Protein 4RCJ (pdb70)

Structure (mmCIF, N/CA/C/O backbone):
data_4RCJ
#
_entry.id   4RCJ
#
_cell.length_a   37.648
_cell.length_b   40.029
_cell.length_c   59.308
_cell.angle_alpha   90.00
_cell.angle_beta   93.41
_cell.angle_gamma   90.00
#
_symmetry.space_group_name_H-M   'P 1 21 1'
#
loop_
_entity.id
_entity.type
_entity.pdbx_description
1 polymer 'YTH domain-containing family protein 1'
2 polymer "RNA (5'-R(*GP*GP*(6MZ)P*CP*U)-3')"
3 non-polymer 'UNKNOWN ATOM OR ION'
4 water water
#
loop_
_atom_site.group_PDB
_atom_site.id
_atom_site.type_symbol
_atom_site.label_atom_id
_atom_site.label_alt_id
_atom_site.label_comp_id
_atom_site.label_asym_id
_atom_site.label_entity_id
_atom_site.label_seq_id
_atom_site.pdbx_PDB_ins_code
_atom_site.Cartn_x
_atom_site.Cartn_y
_atom_site.Cartn_z
_atom_site.occupancy
_atom_site.B_iso_or_equiv
_atom_site.auth_seq_id
_atom_site.auth_comp_id
_atom_site.auth_asym_id
_atom_site.auth_atom_id
_atom_site.pdbx_PDB_model_num
ATOM 1 N N . HIS A 1 2 ? -24.788 -10.269 1.728 1.00 30.06 365 HIS A N 1
ATOM 2 C CA . HIS A 1 2 ? -23.986 -9.380 2.618 1.00 27.32 365 HIS A CA 1
ATOM 3 C C . HIS A 1 2 ? -24.338 -7.892 2.334 1.00 22.88 365 HIS A C 1
ATOM 4 O O . HIS A 1 2 ? -24.444 -7.502 1.196 1.00 17.92 365 HIS A O 1
ATOM 11 N N . PRO A 1 3 ? -24.510 -7.059 3.364 1.00 23.65 366 PRO A N 1
ATOM 12 C CA . PRO A 1 3 ? -24.806 -5.647 3.128 1.00 20.05 366 PRO A CA 1
ATOM 13 C C . PRO A 1 3 ? -23.682 -4.855 2.408 1.00 14.76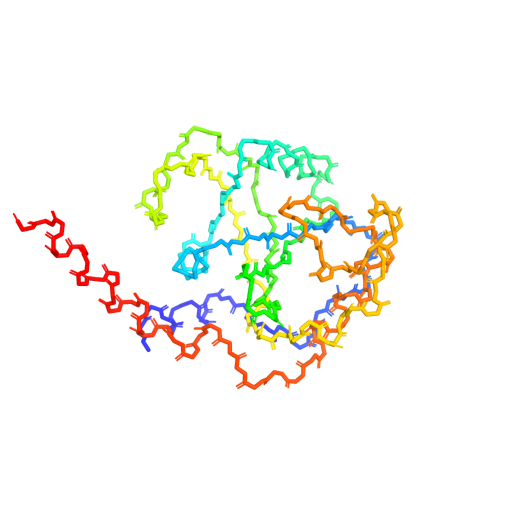 366 PRO A C 1
ATOM 14 O O . PRO A 1 3 ? -24.028 -3.951 1.641 1.00 15.44 366 PRO A O 1
ATOM 18 N N . VAL A 1 4 ? -22.409 -5.211 2.590 1.00 13.28 367 VAL A N 1
ATOM 19 C CA . VAL A 1 4 ? -21.346 -4.553 1.788 1.00 11.76 367 VAL A CA 1
ATOM 20 C C . VAL A 1 4 ? -21.547 -4.907 0.294 1.00 10.09 367 VAL A C 1
ATOM 21 O O . VAL A 1 4 ? -21.463 -4.027 -0.616 1.00 10.68 367 VAL A O 1
ATOM 25 N N . LEU A 1 5 ? -21.824 -6.155 0.032 1.00 10.19 368 LEU A N 1
ATOM 26 C CA . LEU A 1 5 ? -22.035 -6.603 -1.369 1.00 11.49 368 LEU A CA 1
ATOM 27 C C . LEU A 1 5 ? -23.308 -5.927 -1.980 1.00 9.14 368 LEU A C 1
ATOM 28 O O . LEU A 1 5 ? -23.319 -5.439 -3.111 1.00 9.08 368 LEU A O 1
ATOM 33 N N . GLU A 1 6 ? -24.385 -5.830 -1.216 1.00 11.01 369 GLU A N 1
ATOM 34 C CA . GLU A 1 6 ? -25.595 -5.213 -1.757 1.00 11.69 369 GLU A CA 1
ATOM 35 C C . GLU A 1 6 ? -25.367 -3.773 -2.147 1.00 11.30 369 GLU A C 1
ATOM 36 O O . GLU A 1 6 ? -25.825 -3.346 -3.209 1.00 10.78 369 GLU A O 1
ATOM 42 N N . LYS A 1 7 ? -24.571 -3.035 -1.336 1.00 9.52 370 LYS A N 1
ATOM 43 C CA . LYS A 1 7 ? -24.195 -1.664 -1.641 1.00 9.96 370 LYS A CA 1
ATOM 44 C C . LYS A 1 7 ? -23.323 -1.539 -2.893 1.00 9.65 370 LYS A C 1
ATOM 45 O O . LYS A 1 7 ? -23.549 -0.620 -3.698 1.00 7.04 370 LYS A O 1
ATOM 51 N N . LEU A 1 8 ? -22.358 -2.462 -3.054 1.00 9.75 371 LEU A N 1
ATOM 52 C CA . LEU A 1 8 ? -21.546 -2.546 -4.275 1.00 10.17 371 LEU A CA 1
ATOM 53 C C . LEU A 1 8 ? -22.396 -2.790 -5.554 1.00 9.83 371 LEU A C 1
ATOM 54 O O . LEU A 1 8 ? -22.252 -2.052 -6.551 1.00 8.93 371 LEU A O 1
ATOM 59 N N . LYS A 1 9 ? -23.297 -3.773 -5.487 1.00 10.09 372 LYS A N 1
ATOM 60 C CA . LYS A 1 9 ? -24.152 -4.134 -6.638 1.00 10.73 372 LYS A CA 1
ATOM 61 C C . LYS A 1 9 ? -25.033 -2.925 -7.007 1.00 11.26 372 LYS A C 1
ATOM 62 O O . LYS A 1 9 ? -25.164 -2.621 -8.205 1.00 13.74 372 LYS A O 1
ATOM 68 N N . ALA A 1 10 ? -25.539 -2.149 -6.019 1.00 9.83 373 ALA A N 1
ATOM 69 C CA . ALA A 1 10 ? -26.405 -0.984 -6.304 1.00 10.97 373 ALA A CA 1
ATOM 70 C C . ALA A 1 10 ? -25.597 0.152 -6.917 1.00 11.07 373 ALA A C 1
ATOM 71 O O . ALA A 1 10 ? -26.098 0.857 -7.809 1.00 9.74 373 ALA A O 1
ATOM 73 N N . ALA A 1 11 ? -24.317 0.288 -6.547 1.00 9.73 374 ALA A N 1
ATOM 74 C CA . ALA A 1 11 ? -23.538 1.405 -7.064 1.00 10.91 374 ALA A CA 1
ATOM 75 C C . ALA A 1 11 ? -22.931 1.172 -8.455 1.00 12.87 374 ALA A C 1
ATOM 76 O O . ALA A 1 11 ? -22.685 2.162 -9.151 1.00 12.29 374 ALA A O 1
ATOM 78 N N . HIS A 1 12 ? -22.759 -0.080 -8.874 1.00 11.77 375 HIS A N 1
ATOM 79 C CA . HIS A 1 12 ? -21.983 -0.428 -10.083 1.00 14.41 375 HIS A CA 1
ATOM 80 C C . HIS A 1 12 ? -22.836 -1.255 -11.024 1.00 15.81 375 HIS A C 1
ATOM 81 O O . HIS A 1 12 ? -23.837 -1.822 -10.634 1.00 21.10 375 HIS A O 1
ATOM 88 N N . SER A 1 13 ? -22.466 -1.316 -12.279 1.00 16.23 376 SER A N 1
ATOM 89 C CA . SER A 1 13 ? -23.308 -2.068 -13.226 1.00 17.74 376 SER A CA 1
ATOM 90 C C . SER A 1 13 ? -22.557 -3.297 -13.587 1.00 13.46 376 SER A C 1
ATOM 91 O O . SER A 1 13 ? -22.026 -3.367 -14.708 1.00 16.32 376 SER A O 1
ATOM 94 N N . TYR A 1 14 ? -22.402 -4.252 -12.639 1.00 11.61 377 TYR A N 1
ATOM 95 C CA . TYR A 1 14 ? -21.507 -5.374 -12.935 1.00 10.09 377 TYR A CA 1
ATOM 96 C C . TYR A 1 14 ? -22.033 -6.244 -14.047 1.00 10.88 377 TYR A C 1
ATOM 97 O O . TYR A 1 14 ? -23.267 -6.451 -14.174 1.00 11.94 377 TYR A O 1
ATOM 106 N N . ASN A 1 15 ? -21.105 -6.776 -14.820 1.00 8.50 378 ASN A N 1
ATOM 107 C CA . ASN A 1 15 ? -21.419 -7.742 -15.886 1.00 9.63 378 ASN A CA 1
ATOM 108 C C . ASN A 1 15 ? -22.473 -7.211 -16.890 1.00 10.53 378 ASN A C 1
ATOM 109 O O . ASN A 1 15 ? -23.524 -7.830 -17.099 1.00 12.83 378 ASN A O 1
ATOM 114 N N . PRO A 1 16 ? -22.205 -6.001 -17.456 1.00 11.63 379 PRO A N 1
ATOM 115 C CA . PRO A 1 16 ? -23.173 -5.377 -18.356 1.00 13.49 379 PRO A CA 1
ATOM 116 C C . PRO A 1 16 ? -23.444 -6.267 -19.560 1.00 17.18 379 PRO A C 1
ATOM 117 O O . PRO A 1 16 ? -22.545 -6.736 -20.245 1.00 16.05 379 PRO A O 1
ATOM 121 N N . LYS A 1 17 ? -24.708 -6.459 -19.860 1.00 17.60 380 LYS A N 1
ATOM 122 C CA . LYS A 1 17 ? -25.046 -7.220 -21.036 1.00 17.41 380 LYS A CA 1
ATOM 123 C C . LYS A 1 17 ? -24.682 -6.521 -22.319 1.00 21.34 380 LYS A C 1
ATOM 124 O O . LYS A 1 17 ? -24.422 -7.203 -23.310 1.00 24.02 380 LYS A O 1
ATOM 130 N N . GLU A 1 18 ? -24.652 -5.195 -22.358 1.00 22.44 381 GLU A N 1
ATOM 131 C CA . GLU A 1 18 ? -24.430 -4.463 -23.608 1.00 27.43 381 GLU A CA 1
ATOM 132 C C . GLU A 1 18 ? -22.997 -3.935 -23.804 1.00 25.54 381 GLU A C 1
ATOM 133 O O . GLU A 1 18 ? -22.751 -3.126 -24.672 1.00 30.81 381 GLU A O 1
ATOM 135 N N . PHE A 1 19 ? -22.055 -4.405 -23.026 1.00 24.57 382 PHE A N 1
ATOM 136 C CA . PHE A 1 19 ? -20.622 -3.978 -23.147 1.00 19.68 382 PHE A CA 1
ATOM 137 C C . PHE A 1 19 ? -20.039 -3.844 -24.555 1.00 18.87 382 PHE A C 1
ATOM 138 O O . PHE A 1 19 ? -20.138 -4.798 -25.370 1.00 20.95 382 PHE A O 1
ATOM 146 N N . GLU A 1 20 ? -19.356 -2.727 -24.805 1.00 19.29 383 GLU A N 1
ATOM 147 C CA . GLU A 1 20 ? -18.609 -2.604 -26.047 1.00 20.52 383 GLU A CA 1
ATOM 148 C C . GLU A 1 20 ? -17.205 -3.202 -26.027 1.00 17.35 383 GLU A C 1
ATOM 149 O O . GLU A 1 20 ? -16.203 -2.555 -25.674 1.00 19.17 383 GLU A O 1
ATOM 160 N N . TRP A 1 21 ? -17.119 -4.403 -26.567 1.00 18.43 384 TRP A N 1
ATOM 161 C CA . TRP A 1 21 ? -15.849 -5.111 -26.696 1.00 16.96 384 TRP A CA 1
ATOM 162 C C . TRP A 1 21 ? -15.048 -4.651 -27.934 1.00 19.08 384 TRP A C 1
ATOM 163 O O . TRP A 1 21 ? -13.803 -4.767 -27.975 1.00 16.61 384 TRP A O 1
ATOM 174 N N . ASN A 1 22 ? -15.789 -4.133 -28.928 1.00 20.88 385 ASN A N 1
ATOM 175 C CA . ASN A 1 22 ? -15.194 -3.670 -30.179 1.00 23.83 385 ASN A CA 1
ATOM 176 C C . ASN A 1 22 ? -14.624 -2.279 -30.051 1.00 26.65 385 ASN A C 1
ATOM 177 O O . ASN A 1 22 ? -15.105 -1.349 -30.654 1.00 22.85 385 ASN A O 1
ATOM 182 N N . LEU A 1 23 ? -13.542 -2.185 -29.276 1.00 23.29 386 LEU A N 1
ATOM 183 C CA . LEU A 1 23 ? -12.849 -0.930 -29.012 1.00 22.99 386 LEU A CA 1
ATOM 184 C C . LEU A 1 23 ? -12.222 -0.318 -30.257 1.00 20.35 386 LEU A C 1
ATOM 185 O O . LEU A 1 23 ? -11.455 -0.970 -30.965 1.00 20.98 386 LEU A O 1
ATOM 190 N N . LYS A 1 24 ? -12.505 0.959 -30.460 1.00 23.22 387 LYS A N 1
ATOM 191 C CA . LYS A 1 24 ? -11.858 1.694 -31.529 1.00 25.77 387 LYS A CA 1
ATOM 192 C C . LYS A 1 24 ? -10.529 2.272 -31.025 1.00 24.99 387 LYS A C 1
ATOM 193 O O . LYS A 1 24 ? -9.615 2.505 -31.817 1.00 24.98 387 LYS A O 1
ATOM 196 N N . SER A 1 25 ? -10.417 2.516 -29.710 1.00 20.20 388 SER A N 1
ATOM 197 C CA . SER A 1 25 ? -9.157 3.000 -29.104 1.00 22.01 388 SER A CA 1
ATOM 198 C C . SER A 1 25 ? -9.148 2.565 -27.616 1.00 17.21 388 SER A C 1
ATOM 199 O O . SER A 1 25 ? -10.195 2.280 -27.029 1.00 20.55 388 SER A O 1
ATOM 202 N N . GLY A 1 26 ? -7.957 2.557 -27.056 1.00 18.98 389 GLY A N 1
ATOM 203 C CA . GLY A 1 26 ? -7.759 2.094 -25.663 1.00 18.41 389 GLY A CA 1
ATOM 204 C C . GLY A 1 26 ? -6.476 1.308 -25.508 1.00 19.91 389 GLY A C 1
ATOM 205 O O . GLY A 1 26 ? -5.751 1.018 -26.476 1.00 19.06 389 GLY A O 1
ATOM 206 N N . ARG A 1 27 ? -6.186 0.887 -24.281 1.00 13.22 390 ARG A N 1
ATOM 207 C CA A ARG A 1 27 ? -4.952 0.176 -23.926 0.60 14.27 390 ARG A CA 1
ATOM 208 C CA B ARG A 1 27 ? -5.063 0.025 -24.061 0.40 13.13 390 ARG A CA 1
ATOM 209 C C . ARG A 1 27 ? -5.498 -0.915 -22.963 1.00 11.97 390 ARG A C 1
ATOM 210 O O . ARG A 1 27 ? -6.366 -0.584 -22.133 1.00 13.53 390 ARG A O 1
ATOM 225 N N . VAL A 1 28 ? -4.991 -2.117 -23.089 1.00 10.10 391 VAL A N 1
ATOM 226 C CA . VAL A 1 28 ? -5.449 -3.237 -22.282 1.00 8.75 391 VAL A CA 1
ATOM 227 C C . VAL A 1 28 ? -4.214 -3.943 -21.694 1.00 9.32 391 VAL A C 1
ATOM 228 O O . VAL A 1 28 ? -3.214 -4.258 -22.400 1.00 9.23 391 VAL A O 1
ATOM 232 N N . PHE A 1 29 ? -4.254 -4.229 -20.390 1.00 8.24 392 PHE A N 1
ATOM 233 C CA . PHE A 1 29 ? -3.151 -4.914 -19.736 1.00 6.93 392 PHE A CA 1
ATOM 234 C C . PHE A 1 29 ? -3.639 -6.092 -18.882 1.00 6.73 392 PHE A C 1
ATOM 235 O O . PHE A 1 29 ? -4.744 -6.037 -18.297 1.00 6.52 392 PHE A O 1
ATOM 243 N N . ILE A 1 30 ? -2.780 -7.086 -18.723 1.00 6.00 393 ILE A N 1
ATOM 244 C CA . ILE A 1 30 ? -3.072 -8.200 -17.818 1.00 7.05 393 ILE A CA 1
ATOM 245 C C . ILE A 1 30 ? -2.596 -7.777 -16.403 1.00 7.09 393 ILE A C 1
ATOM 246 O O . ILE A 1 30 ? -1.483 -7.191 -16.235 1.00 6.97 393 ILE A O 1
ATOM 251 N N . ILE A 1 31 ? -3.421 -8.094 -15.392 1.00 6.81 394 ILE A N 1
ATOM 252 C CA . ILE A 1 31 ? -2.996 -7.973 -13.991 1.00 6.73 394 ILE A CA 1
ATOM 253 C C . ILE A 1 31 ? -2.967 -9.319 -13.325 1.00 7.29 394 ILE A C 1
ATOM 254 O O . ILE A 1 31 ? -3.946 -10.070 -13.442 1.00 7.43 394 ILE A O 1
ATOM 259 N N . LYS A 1 32 ? -1.863 -9.600 -12.646 1.00 6.06 395 LYS A N 1
ATOM 260 C CA . LYS A 1 32 ? -1.725 -10.830 -11.915 1.00 6.81 395 LYS A CA 1
ATOM 261 C C . LYS A 1 32 ? -1.662 -10.530 -10.422 1.00 6.41 395 LYS A C 1
ATOM 262 O O . LYS A 1 32 ? -1.150 -9.477 -9.972 1.00 7.13 395 LYS A O 1
ATOM 268 N N . SER A 1 33 ? -2.169 -11.483 -9.621 1.00 6.03 396 SER A N 1
ATOM 269 C CA . SER A 1 33 ? -2.080 -11.394 -8.175 1.00 6.48 396 SER A CA 1
ATOM 270 C C . SER A 1 33 ? -1.846 -12.793 -7.576 1.00 6.68 396 SER A C 1
ATOM 271 O O . SER A 1 33 ? -2.465 -13.784 -8.009 1.00 9.10 396 SER A O 1
ATOM 274 N N . TYR A 1 34 ? -0.995 -12.826 -6.562 1.00 5.90 397 TYR A N 1
ATOM 275 C CA . TYR A 1 34 ? -0.869 -14.034 -5.699 1.00 6.59 397 TYR A CA 1
ATOM 276 C C . TYR A 1 34 ? -1.587 -13.962 -4.374 1.00 6.65 397 TYR A C 1
ATOM 277 O O . TYR A 1 34 ? -1.414 -14.865 -3.498 1.00 6.69 397 TYR A O 1
ATOM 286 N N . SER A 1 35 ? -2.513 -12.968 -4.262 1.00 6.98 398 SER A N 1
ATOM 287 C CA . SER A 1 35 ? -3.443 -12.859 -3.151 1.00 5.92 398 SER A CA 1
ATOM 288 C C . SER A 1 35 ? -4.884 -12.732 -3.675 1.00 5.72 398 SER A C 1
ATOM 289 O O . SER A 1 35 ? -5.224 -11.800 -4.413 1.00 6.63 398 SER A O 1
ATOM 292 N N . GLU A 1 36 ? -5.726 -13.699 -3.329 1.00 5.90 399 GLU A N 1
ATOM 293 C CA . GLU A 1 36 ? -7.163 -13.624 -3.634 1.00 7.74 399 GLU A CA 1
ATOM 294 C C . GLU A 1 36 ? -7.798 -12.495 -2.796 1.00 5.70 399 GLU A C 1
ATOM 295 O O . GLU A 1 36 ? -8.746 -11.846 -3.255 1.00 6.47 399 GLU A O 1
ATOM 301 N N . ASP A 1 37 ? -7.367 -12.315 -1.574 1.00 5.64 400 ASP A N 1
ATOM 302 C CA . ASP A 1 37 ? -7.877 -11.311 -0.663 1.00 5.32 400 ASP A CA 1
ATOM 303 C C . ASP A 1 37 ? -7.687 -9.946 -1.347 1.00 5.02 400 ASP A C 1
ATOM 304 O O . ASP A 1 37 ? -8.565 -9.101 -1.273 1.00 4.76 400 ASP A O 1
ATOM 309 N N . ASP A 1 38 ? -6.514 -9.727 -1.985 1.00 4.09 401 ASP A N 1
ATOM 310 C CA . ASP A 1 38 ? -6.344 -8.460 -2.652 1.00 4.62 401 ASP A CA 1
ATOM 311 C C . ASP A 1 38 ? -7.394 -8.170 -3.735 1.00 4.95 401 ASP A C 1
ATOM 312 O O . ASP A 1 38 ? -7.732 -6.954 -3.973 1.00 5.17 401 ASP A O 1
ATOM 317 N N . ILE A 1 39 ? -7.849 -9.191 -4.489 1.00 5.66 402 ILE A N 1
ATOM 318 C CA . ILE A 1 39 ? -8.951 -8.971 -5.465 1.00 6.02 402 ILE A CA 1
ATOM 319 C C . ILE A 1 39 ? -10.205 -8.451 -4.767 1.00 5.43 402 ILE A C 1
ATOM 320 O O . ILE A 1 39 ? -10.838 -7.522 -5.194 1.00 5.41 402 ILE A O 1
ATOM 325 N N . HIS A 1 40 ? -10.574 -9.074 -3.635 1.00 5.12 403 HIS A N 1
ATOM 326 C CA . HIS A 1 40 ? -11.738 -8.651 -2.872 1.00 4.96 403 HIS A CA 1
ATOM 327 C C . HIS A 1 40 ? -11.599 -7.203 -2.447 1.00 4.66 403 HIS A C 1
ATOM 328 O O . HIS A 1 40 ? -12.506 -6.393 -2.608 1.00 5.07 403 HIS A O 1
ATOM 335 N N . ARG A 1 41 ? -10.408 -6.813 -1.974 1.00 4.52 404 ARG A N 1
ATOM 336 C CA . ARG A 1 41 ? -10.177 -5.414 -1.564 1.00 4.80 404 ARG A CA 1
ATOM 337 C C . ARG A 1 41 ? -10.297 -4.474 -2.722 1.00 4.69 404 ARG A C 1
ATOM 338 O O . ARG A 1 41 ? -10.772 -3.329 -2.563 1.00 5.56 404 ARG A O 1
ATOM 346 N N . SER A 1 42 ? -9.826 -4.901 -3.907 1.00 4.26 405 SER A N 1
ATOM 347 C CA . SER A 1 42 ? -9.847 -4.055 -5.049 1.00 4.49 405 SER A CA 1
ATOM 348 C C . SER A 1 42 ? -11.323 -3.711 -5.379 1.00 5.48 405 SER A C 1
ATOM 349 O O . SER A 1 42 ? -11.637 -2.556 -5.811 1.00 5.90 405 SER A O 1
ATOM 352 N N . ILE A 1 43 ? -12.128 -4.745 -5.435 1.00 5.25 406 ILE A N 1
ATOM 353 C CA . ILE A 1 43 ? -13.589 -4.605 -5.709 1.00 5.30 406 ILE A CA 1
ATOM 354 C C . ILE A 1 43 ? -14.233 -3.723 -4.638 1.00 4.93 406 ILE A C 1
ATOM 355 O O . ILE A 1 43 ? -14.979 -2.806 -4.974 1.00 8.68 406 ILE A O 1
ATOM 360 N N . LYS A 1 44 ? -13.954 -3.983 -3.366 1.00 4.97 407 LYS A N 1
ATOM 361 C CA . LYS A 1 44 ? -14.588 -3.241 -2.305 1.00 6.05 4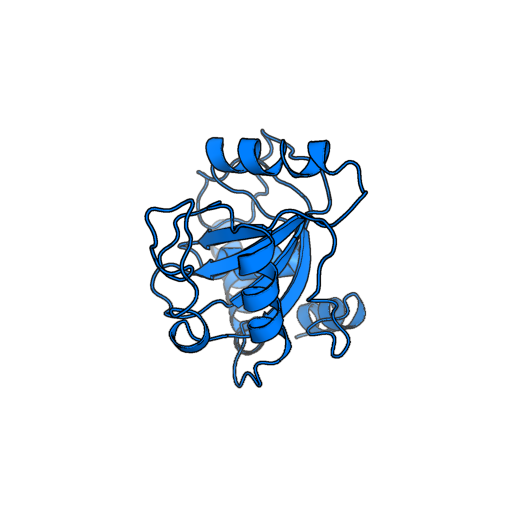07 LYS A CA 1
ATOM 362 C C . LYS A 1 44 ? -14.231 -1.759 -2.259 1.00 6.72 407 LYS A C 1
ATOM 363 O O . LYS A 1 44 ? -15.112 -0.950 -1.995 1.00 5.87 407 LYS A O 1
ATOM 369 N N . TYR A 1 45 ? -12.948 -1.408 -2.492 1.00 5.70 408 TYR A N 1
ATOM 370 C CA . TYR A 1 45 ? -12.462 -0.074 -2.298 1.00 6.33 408 TYR A CA 1
ATOM 371 C C . TYR A 1 45 ? -12.210 0.595 -3.632 1.00 5.99 408 TYR A C 1
ATOM 372 O O . TYR A 1 45 ? -11.876 1.767 -3.626 1.00 6.32 408 TYR A O 1
ATOM 381 N N . SER A 1 46 ? -12.388 -0.111 -4.759 1.00 5.88 409 SER A N 1
ATOM 382 C CA . SER A 1 46 ? -12.172 0.487 -6.095 1.00 5.92 409 SER A CA 1
ATOM 383 C C . SER A 1 46 ? -10.750 1.032 -6.293 1.00 5.93 409 SER A C 1
ATOM 384 O O . SER A 1 46 ? -10.536 2.135 -6.766 1.00 5.51 409 SER A O 1
ATOM 387 N N . ILE A 1 47 ? -9.798 0.203 -5.931 1.00 5.51 410 ILE A N 1
ATOM 388 C CA . ILE A 1 47 ? -8.373 0.535 -6.071 1.00 5.47 410 ILE A CA 1
ATOM 389 C C . ILE A 1 47 ? -7.519 -0.629 -6.545 1.00 4.83 410 ILE A C 1
ATOM 390 O O . ILE A 1 47 ? -7.919 -1.823 -6.387 1.00 4.94 410 ILE A O 1
ATOM 395 N N . TRP A 1 48 ? -6.321 -0.312 -7.067 1.00 4.60 411 TRP A N 1
ATOM 396 C CA . TRP A 1 48 ? -5.316 -1.340 -7.317 1.00 5.01 411 TRP A CA 1
ATOM 397 C C . TRP A 1 48 ? -3.944 -0.727 -7.049 1.00 5.36 411 TRP A C 1
ATOM 398 O O . TRP A 1 48 ? -3.817 0.505 -6.915 1.00 6.35 411 TRP A O 1
ATOM 409 N N . CYS A 1 49 ? -2.961 -1.628 -6.980 1.00 4.64 412 CYS A N 1
ATOM 410 C CA . CYS A 1 49 ? -1.545 -1.252 -6.873 1.00 5.12 412 CYS A CA 1
ATOM 411 C C . CYS A 1 49 ? -0.744 -2.378 -7.492 1.00 5.38 412 CYS A C 1
ATOM 412 O O . CYS A 1 49 ? -1.024 -3.553 -7.197 1.00 5.94 412 CYS A O 1
ATOM 415 N N . SER A 1 50 ? 0.271 -2.083 -8.275 1.00 5.65 413 SER A N 1
ATOM 416 C CA . SER A 1 50 ? 1.157 -3.107 -8.875 1.00 6.70 413 SER A CA 1
ATOM 417 C C . SER A 1 50 ? 2.551 -2.930 -8.208 1.00 5.98 413 SER A C 1
ATOM 418 O O . SER A 1 50 ? 2.723 -2.255 -7.197 1.00 5.85 413 SER A O 1
ATOM 421 N N . THR A 1 51 ? 3.558 -3.506 -8.843 1.00 5.30 414 THR A N 1
ATOM 422 C CA . THR A 1 51 ? 4.939 -3.149 -8.522 1.00 5.60 414 THR A CA 1
ATOM 423 C C . THR A 1 51 ? 5.216 -1.692 -8.890 1.00 6.18 414 THR A C 1
ATOM 424 O O . THR A 1 51 ? 4.462 -1.060 -9.604 1.00 5.66 414 THR A O 1
ATOM 428 N N . GLU A 1 52 ? 6.364 -1.144 -8.443 1.00 5.92 415 GLU A N 1
ATOM 429 C CA . GLU A 1 52 ? 6.783 0.179 -8.926 1.00 7.55 415 GLU A CA 1
ATOM 430 C C . GLU A 1 52 ? 6.845 0.229 -10.467 1.00 6.91 415 GLU A C 1
ATOM 431 O O . GLU A 1 52 ? 6.322 1.207 -11.105 1.00 7.46 415 GLU A O 1
ATOM 437 N N . HIS A 1 53 ? 7.438 -0.815 -11.068 1.00 6.75 416 HIS A N 1
ATOM 438 C CA . HIS A 1 53 ? 7.593 -0.921 -12.480 1.00 9.78 416 HIS A CA 1
ATOM 439 C C . HIS A 1 53 ? 6.199 -0.935 -13.194 1.00 8.73 416 HIS A C 1
ATOM 440 O O . HIS A 1 53 ? 5.941 -0.200 -14.123 1.00 8.79 416 HIS A O 1
ATOM 447 N N . GLY A 1 54 ? 5.316 -1.738 -12.640 1.00 6.92 417 GLY A N 1
ATOM 448 C CA . GLY A 1 54 ? 3.999 -1.850 -13.220 1.00 7.82 417 GLY A CA 1
ATOM 449 C C . GLY A 1 54 ? 3.188 -0.619 -13.049 1.00 8.00 417 GLY A C 1
ATOM 450 O O . GLY A 1 54 ? 2.448 -0.199 -13.954 1.00 9.70 417 GLY A O 1
ATOM 451 N N . ASN A 1 55 ? 3.292 0.024 -11.885 1.00 6.98 418 ASN A N 1
ATOM 452 C CA . ASN A 1 55 ? 2.588 1.277 -11.621 1.00 6.29 418 ASN A CA 1
ATOM 453 C C . ASN A 1 55 ? 3.017 2.381 -12.651 1.00 6.83 418 ASN A C 1
ATOM 454 O O . ASN A 1 55 ? 2.194 3.070 -13.160 1.00 8.31 418 ASN A O 1
ATOM 459 N N . LYS A 1 56 ? 4.326 2.451 -12.939 1.00 6.97 419 LYS A N 1
ATOM 460 C CA . LYS A 1 56 ? 4.794 3.420 -13.940 1.00 7.07 419 LYS A CA 1
ATOM 461 C C . LYS A 1 56 ? 4.239 3.109 -15.314 1.00 7.95 419 LYS A C 1
ATOM 462 O O . LYS A 1 56 ? 3.843 4.066 -16.046 1.00 9.63 419 LYS A O 1
ATOM 468 N N . ARG A 1 57 ? 4.181 1.851 -15.693 1.00 7.71 420 ARG A N 1
ATOM 469 C CA . ARG A 1 57 ? 3.695 1.472 -16.996 1.00 8.84 420 ARG A CA 1
ATOM 470 C C . ARG A 1 57 ? 2.221 1.862 -17.139 1.00 8.28 420 ARG A C 1
ATOM 471 O O . ARG A 1 57 ? 1.800 2.464 -18.156 1.00 10.07 420 ARG A O 1
ATOM 479 N N . LEU A 1 58 ? 1.447 1.583 -16.101 1.00 7.46 421 LEU A N 1
ATOM 480 C CA . LEU A 1 58 ? 0.010 1.913 -16.133 1.00 7.50 421 LEU A CA 1
ATOM 481 C C . LEU A 1 58 ? -0.226 3.465 -16.055 1.00 8.19 421 LEU A C 1
ATOM 482 O O . LEU A 1 58 ? -1.149 3.992 -16.700 1.00 8.22 421 LEU A O 1
ATOM 487 N N . ASP A 1 59 ? 0.554 4.187 -15.242 1.00 8.59 422 ASP A N 1
ATOM 488 C CA . ASP A 1 59 ? 0.447 5.601 -15.107 1.00 9.75 422 ASP A CA 1
ATOM 489 C C . ASP A 1 59 ? 0.655 6.256 -16.492 1.00 11.22 422 ASP A C 1
ATOM 490 O O . ASP A 1 59 ? -0.115 7.126 -16.910 1.00 10.91 422 ASP A O 1
ATOM 495 N N . SER A 1 60 ? 1.750 5.836 -17.135 1.00 9.80 423 SER A N 1
ATOM 496 C CA A SER A 1 60 ? 2.077 6.314 -18.517 0.70 11.19 423 SER A CA 1
ATOM 497 C CA B SER A 1 60 ? 2.065 6.295 -18.500 0.30 10.51 423 SER A CA 1
ATOM 498 C C . SER A 1 60 ? 0.892 6.070 -19.475 1.00 10.28 423 SER A C 1
ATOM 499 O O . SER A 1 60 ? 0.470 7.004 -20.190 1.00 11.35 423 SER A O 1
ATOM 504 N N . ALA A 1 61 ? 0.360 4.847 -19.489 1.00 9.51 424 ALA A N 1
ATOM 505 C CA . ALA A 1 61 ? -0.820 4.497 -20.371 1.00 10.46 424 ALA A CA 1
ATOM 506 C C . ALA A 1 61 ? -1.991 5.395 -20.092 1.00 11.22 424 ALA A C 1
ATOM 507 O O . ALA A 1 61 ? -2.618 5.954 -21.038 1.00 12.70 424 ALA A O 1
ATOM 509 N N . PHE A 1 62 ? -2.354 5.555 -18.812 1.00 8.84 425 PHE A N 1
ATOM 510 C CA . PHE A 1 62 ? -3.490 6.366 -18.459 1.00 10.18 425 PHE A CA 1
ATOM 511 C C . PHE A 1 62 ? -3.301 7.811 -18.922 1.00 10.25 425 PHE A C 1
ATOM 512 O O . PHE A 1 62 ? -4.201 8.413 -19.510 1.00 10.24 425 PHE A O 1
ATOM 520 N N . ARG A 1 63 ? -2.136 8.382 -18.627 1.00 11.54 426 ARG A N 1
ATOM 521 C CA . ARG A 1 63 ? -1.913 9.808 -18.907 1.00 12.94 426 ARG A CA 1
ATOM 522 C C . ARG A 1 63 ? -1.876 9.969 -20.406 1.00 14.93 426 ARG A C 1
ATOM 523 O O . ARG A 1 63 ? -2.431 10.929 -20.898 1.00 17.18 426 ARG A O 1
ATOM 531 N N . CYS A 1 64 ? -1.323 9.009 -21.131 1.00 14.87 427 CYS A N 1
ATOM 532 C CA . CYS A 1 64 ? -1.218 9.096 -22.605 1.00 18.44 427 CYS A CA 1
ATOM 533 C C . CYS A 1 64 ? -2.535 8.956 -23.347 1.00 18.68 427 CYS A C 1
ATOM 534 O O . CYS A 1 64 ? -2.672 9.543 -24.420 1.00 19.63 427 CYS A O 1
ATOM 537 N N . MET A 1 65 ? -3.510 8.261 -22.771 1.00 16.47 428 MET A N 1
ATOM 538 C CA . MET A 1 65 ? -4.828 8.134 -23.366 1.00 18.56 428 MET A CA 1
ATOM 539 C C . MET A 1 65 ? -5.575 9.471 -23.345 1.00 23.42 428 MET A C 1
ATOM 540 O O . MET A 1 65 ? -6.402 9.726 -24.236 1.00 24.09 428 MET A O 1
ATOM 545 N N . SER A 1 66 ? -5.303 10.331 -22.366 1.00 24.44 429 SER A N 1
ATOM 546 C CA . SER A 1 66 ? -5.919 11.667 -22.294 1.00 30.04 429 SER A CA 1
ATOM 547 C C . SER A 1 66 ? -7.454 11.611 -22.327 1.00 30.64 429 SER A C 1
ATOM 548 O O . SER A 1 66 ? -8.085 12.456 -22.987 1.00 27.14 429 SER A O 1
ATOM 551 N N . SER A 1 67 ? -8.045 10.619 -21.645 1.00 23.84 430 SER A N 1
ATOM 552 C CA . SER A 1 67 ? -9.505 10.439 -21.604 1.00 27.12 430 SER A CA 1
ATOM 553 C C . SER A 1 67 ? -10.170 10.054 -22.951 1.00 27.39 430 SER A C 1
ATOM 554 O O . SER A 1 67 ? -11.389 9.924 -22.984 1.00 32.76 430 SER A O 1
ATOM 556 N N . LYS A 1 68 ? -9.400 9.834 -24.028 1.00 22.64 431 LYS A N 1
ATOM 557 C CA . LYS A 1 68 ? -9.971 9.498 -25.381 1.00 23.07 431 LYS A CA 1
ATOM 558 C C . LYS A 1 68 ? -10.527 8.081 -25.489 1.00 22.90 431 LYS A C 1
ATOM 559 O O . LYS A 1 68 ? -11.260 7.738 -26.428 1.00 26.86 431 LYS A O 1
ATOM 561 N N . GLY A 1 69 ? -10.151 7.242 -24.536 1.00 20.35 432 GLY A N 1
ATOM 562 C CA . GLY A 1 69 ? -10.522 5.847 -24.566 1.00 17.54 432 GLY A CA 1
ATOM 563 C C . GLY A 1 69 ? -10.089 5.246 -23.234 1.00 15.22 432 GLY A C 1
ATOM 564 O O . GLY A 1 69 ? -9.336 5.873 -22.483 1.00 15.47 432 GLY A O 1
ATOM 565 N N . PRO A 1 70 ? -10.552 4.037 -22.967 1.00 14.41 433 PRO A N 1
ATOM 566 C CA . PRO A 1 70 ? -10.331 3.334 -21.706 1.00 13.52 433 PRO A CA 1
ATOM 567 C C . PRO A 1 70 ? -8.946 2.665 -21.616 1.00 11.66 433 PRO A C 1
ATOM 568 O O . PRO A 1 70 ? -8.380 2.175 -22.620 1.00 12.20 433 PRO A O 1
ATOM 572 N N . VAL A 1 71 ? -8.466 2.558 -20.368 1.00 11.31 434 VAL A N 1
ATOM 573 C CA . VAL A 1 71 ? -7.399 1.632 -19.974 1.00 10.01 434 VAL A CA 1
ATOM 574 C C . VAL A 1 71 ? -8.054 0.463 -19.230 1.00 9.39 434 VAL A C 1
ATOM 575 O O . VAL A 1 71 ? -8.566 0.688 -18.158 1.00 9.35 434 VAL A O 1
ATOM 579 N N . TYR A 1 72 ? -8.111 -0.702 -19.868 1.00 8.87 435 TYR A N 1
ATOM 580 C CA . TYR A 1 72 ? -8.722 -1.900 -19.202 1.00 8.42 435 TYR A CA 1
ATOM 581 C C . TYR A 1 72 ? -7.671 -2.839 -18.618 1.00 7.61 435 TYR A C 1
ATOM 582 O O . TYR A 1 72 ? -6.538 -2.996 -19.097 1.00 8.66 435 TYR A O 1
ATOM 591 N N . LEU A 1 73 ? -8.012 -3.419 -17.451 1.00 7.40 436 LEU A N 1
ATOM 592 C CA . LEU A 1 73 ? -7.173 -4.330 -16.674 1.00 7.15 436 LEU A CA 1
ATOM 593 C C . LEU A 1 73 ? -7.867 -5.686 -16.505 1.00 6.47 436 LEU A C 1
ATOM 594 O O . LEU A 1 73 ? -9.039 -5.735 -16.083 1.00 7.64 436 LEU A O 1
ATOM 599 N N . LEU A 1 74 ? -7.231 -6.725 -17.015 1.00 5.68 437 LEU A N 1
ATOM 600 C CA . LEU A 1 74 ? -7.773 -8.119 -17.029 1.00 6.20 437 LEU A CA 1
ATOM 601 C C . LEU A 1 74 ? -7.106 -8.896 -15.915 1.00 5.99 437 LEU A C 1
ATOM 602 O O . LEU A 1 74 ? -5.879 -9.216 -15.966 1.00 6.08 437 LEU A O 1
ATOM 607 N N . PHE A 1 75 ? -7.917 -9.210 -14.934 1.00 5.74 438 PHE A N 1
ATOM 608 C CA . PHE A 1 75 ? -7.435 -9.759 -13.672 1.00 6.76 438 PHE A CA 1
ATOM 609 C C . PHE A 1 75 ? -7.417 -11.306 -13.655 1.00 6.92 438 PHE A C 1
ATOM 610 O O . PHE A 1 75 ? -8.407 -11.986 -14.006 1.00 7.21 438 PHE A O 1
ATOM 618 N N . SER A 1 76 ? -6.277 -11.824 -13.182 1.00 7.46 439 SER A N 1
ATOM 619 C CA . SER A 1 76 ? -6.170 -13.279 -12.930 1.00 8.84 439 SER A CA 1
ATOM 620 C C . SER A 1 76 ? -5.265 -13.631 -11.769 1.00 9.43 439 SER A C 1
ATOM 621 O O . SER A 1 76 ? -4.160 -13.140 -11.726 1.00 10.99 439 SER A O 1
ATOM 624 N N . VAL A 1 77 ? -5.739 -14.481 -10.865 1.00 7.03 440 VAL A N 1
ATOM 625 C CA . VAL A 1 77 ? -4.931 -14.933 -9.745 1.0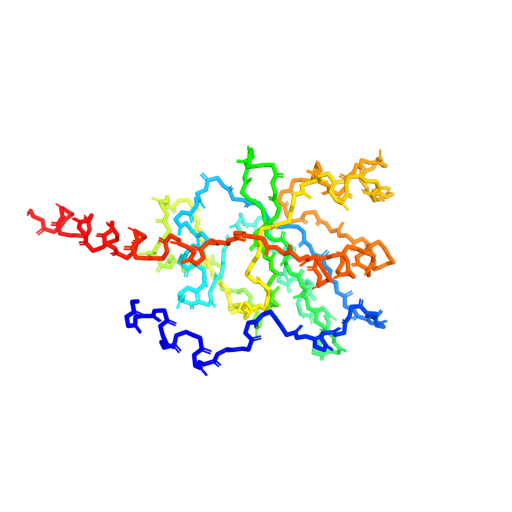0 7.60 440 VAL A CA 1
ATOM 626 C C . VAL A 1 77 ? -3.948 -16.020 -10.199 1.00 6.49 440 VAL A C 1
ATOM 627 O O . VAL A 1 77 ? -4.297 -16.938 -10.937 1.00 7.96 440 VAL A O 1
ATOM 631 N N . ASN A 1 78 ? -2.675 -15.873 -9.805 1.00 7.42 441 ASN A N 1
ATOM 632 C CA . ASN A 1 78 ? -1.618 -16.831 -10.154 1.00 8.78 441 ASN A CA 1
ATOM 633 C C . ASN A 1 78 ? -2.055 -18.263 -9.805 1.00 9.75 441 ASN A C 1
ATOM 634 O O . ASN A 1 78 ? -2.517 -18.536 -8.701 1.00 10.25 441 ASN A O 1
ATOM 639 N N . GLY A 1 79 ? -2.021 -19.143 -10.813 1.00 10.02 442 GLY A N 1
ATOM 640 C CA . GLY A 1 79 ? -2.236 -20.551 -10.615 1.00 10.73 442 GLY A CA 1
ATOM 641 C C . GLY A 1 79 ? -3.695 -21.006 -10.560 1.00 13.82 442 GLY A C 1
ATOM 642 O O . GLY A 1 79 ? -4.012 -22.191 -10.345 1.00 15.10 442 GLY A O 1
ATOM 643 N N . SER A 1 80 ? -4.595 -20.060 -10.691 1.00 11.69 443 SER A N 1
ATOM 644 C CA . SER A 1 80 ? -6.033 -20.287 -10.537 1.00 12.38 443 SER A CA 1
ATOM 645 C C . SER A 1 80 ? -6.657 -21.020 -11.719 1.00 12.10 443 SER A C 1
ATOM 646 O O . SER A 1 80 ? -7.780 -21.522 -11.563 1.00 14.06 443 SER A O 1
ATOM 649 N N . GLY A 1 81 ? -6.048 -20.911 -12.886 1.00 14.15 444 GLY A N 1
ATOM 650 C CA . GLY A 1 81 ? -6.613 -21.461 -14.136 1.00 15.28 444 GLY A CA 1
ATOM 651 C C . GLY A 1 81 ? -7.717 -20.638 -14.774 1.00 15.38 444 GLY A C 1
ATOM 652 O O . GLY A 1 81 ? -8.346 -21.088 -15.720 1.00 11.51 444 GLY A O 1
ATOM 653 N N . HIS A 1 82 ? -7.940 -19.405 -14.279 1.00 13.57 445 HIS A N 1
ATOM 654 C CA . HIS A 1 82 ? -8.993 -18.542 -14.866 1.00 11.71 445 HIS A CA 1
ATOM 655 C C . HIS A 1 82 ? -8.703 -17.070 -14.706 1.00 12.39 445 HIS A C 1
ATOM 656 O O . HIS A 1 82 ? -7.872 -16.667 -13.918 1.00 12.55 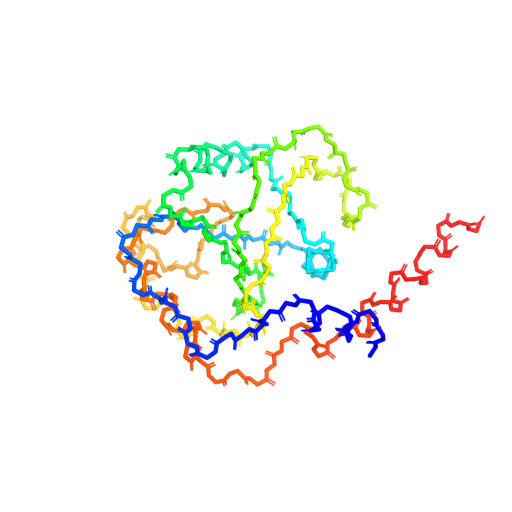445 HIS A O 1
ATOM 663 N N . PHE A 1 83 ? -9.368 -16.273 -15.510 1.00 9.22 446 PHE A N 1
ATOM 664 C CA . PHE A 1 83 ? -9.542 -14.850 -15.212 1.00 9.31 446 PHE A CA 1
ATOM 665 C C . PHE A 1 83 ? -10.738 -14.593 -14.337 1.00 8.76 446 PHE A C 1
ATOM 666 O O . PHE A 1 83 ? -11.737 -15.285 -14.398 1.00 8.72 446 PHE A O 1
ATOM 674 N N . CYS A 1 84 ? -10.636 -13.578 -13.481 1.00 8.57 447 CYS A N 1
ATOM 675 C CA . CYS A 1 84 ? -11.717 -13.288 -12.543 1.00 9.05 447 CYS A CA 1
ATOM 676 C C . CYS A 1 84 ? -12.451 -11.991 -12.736 1.00 8.42 447 CYS A C 1
ATOM 677 O O . CYS A 1 84 ? -13.491 -11.734 -12.074 1.00 9.62 447 CYS A O 1
ATOM 680 N N . GLY A 1 85 ? -12.039 -11.222 -13.736 1.00 7.16 448 GLY A N 1
ATOM 681 C CA . GLY A 1 85 ? -12.795 -10.044 -14.084 1.00 8.47 448 GLY A CA 1
ATOM 682 C C . GLY A 1 85 ? -12.001 -9.023 -14.849 1.00 7.12 448 GLY A C 1
ATOM 683 O O . GLY A 1 85 ? -10.841 -9.246 -15.222 1.00 8.08 448 GLY A O 1
ATOM 684 N N . VAL A 1 86 ? -12.597 -7.829 -14.997 1.00 6.32 449 VAL A N 1
ATOM 685 C CA . VAL A 1 86 ? -12.077 -6.743 -15.747 1.00 6.19 449 VAL A CA 1
ATOM 686 C C . VAL A 1 86 ? -12.458 -5.447 -15.010 1.00 6.38 449 VAL A C 1
ATOM 687 O O . VAL A 1 86 ? -13.619 -5.246 -14.687 1.00 6.59 449 VAL A O 1
ATOM 691 N N . ALA A 1 87 ? -11.485 -4.547 -14.914 1.00 6.67 450 ALA A N 1
ATOM 692 C CA . ALA A 1 87 ? -11.736 -3.217 -14.332 1.00 6.64 450 ALA A CA 1
ATOM 693 C C . ALA A 1 87 ? -11.164 -2.137 -15.283 1.00 7.50 450 ALA A C 1
ATOM 694 O O . ALA A 1 87 ? -10.205 -2.446 -16.032 1.00 9.25 450 ALA A O 1
ATOM 696 N N . GLU A 1 88 ? -11.659 -0.907 -15.190 1.00 7.00 451 GLU A N 1
ATOM 697 C CA . GLU A 1 88 ? -11.130 0.172 -15.989 1.00 7.61 451 GLU A CA 1
ATOM 698 C C . GLU A 1 88 ? -10.278 1.037 -15.016 1.00 8.06 451 GLU A C 1
ATOM 699 O O . GLU A 1 88 ? -10.705 1.353 -13.863 1.00 9.11 451 GLU A O 1
ATOM 705 N N . MET A 1 89 ? -9.099 1.453 -15.443 1.00 7.67 452 MET A N 1
ATOM 706 C CA . MET A 1 89 ? -8.303 2.380 -14.622 1.00 8.56 452 MET A CA 1
ATOM 707 C C . MET A 1 89 ? -8.963 3.769 -14.674 1.00 8.75 452 MET A C 1
ATOM 708 O O . MET A 1 89 ? -9.304 4.299 -15.771 1.00 10.86 452 MET A O 1
ATOM 713 N N . LYS A 1 90 ? -9.104 4.421 -13.525 1.00 8.86 453 LYS A N 1
ATOM 714 C CA . LYS A 1 90 ? -9.845 5.677 -13.406 1.00 10.55 453 LYS A CA 1
ATOM 715 C C . LYS A 1 90 ? -9.114 6.871 -12.887 1.00 11.59 453 LYS A C 1
ATOM 716 O O . LYS A 1 90 ? -9.656 7.941 -12.939 1.00 11.37 453 LYS A O 1
ATOM 722 N N . SER A 1 91 ? -7.845 6.743 -12.532 1.00 8.72 454 SER A N 1
ATOM 723 C CA . SER A 1 91 ? -7.100 7.876 -12.093 1.00 9.15 454 SER A CA 1
ATOM 724 C C . SER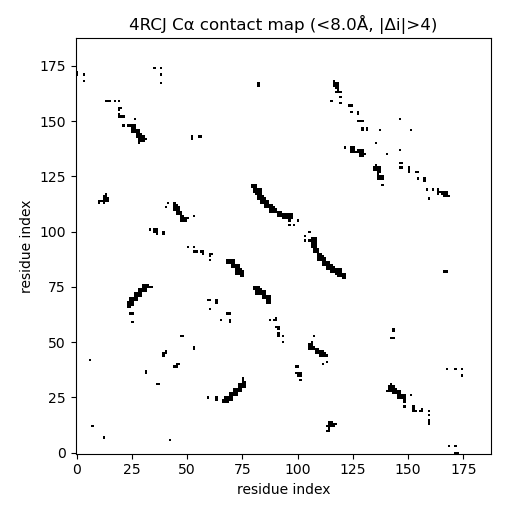 A 1 91 ? -5.621 7.627 -12.433 1.00 9.28 454 SER A C 1
ATOM 725 O O . SER A 1 91 ? -5.226 6.472 -12.659 1.00 9.16 454 SER A O 1
ATOM 728 N N . PRO A 1 92 ? -4.794 8.702 -12.427 1.00 9.39 455 PRO A N 1
ATOM 729 C CA . PRO A 1 92 ? -3.330 8.520 -12.440 1.00 9.84 455 PRO A CA 1
ATOM 730 C C . PRO A 1 92 ? -2.870 7.809 -11.134 1.00 9.77 455 PRO A C 1
ATOM 731 O O . PRO A 1 92 ? -3.633 7.638 -10.168 1.00 9.82 455 PRO A O 1
ATOM 735 N N . VAL A 1 93 ? -1.565 7.502 -11.086 1.00 9.35 456 VAL A N 1
ATOM 736 C CA . VAL A 1 93 ? -1.018 6.709 -9.959 1.00 9.73 456 VAL A CA 1
ATOM 737 C C . VAL A 1 93 ? -0.512 7.682 -8.863 1.00 10.99 456 VAL A C 1
ATOM 738 O O . VAL A 1 93 ? 0.165 8.710 -9.144 1.00 11.20 456 VAL A O 1
ATOM 742 N N . ASP A 1 94 ? -0.811 7.291 -7.627 1.00 10.34 457 ASP A N 1
ATOM 743 C CA . ASP A 1 94 ? -0.143 7.805 -6.429 1.00 12.29 457 ASP A CA 1
ATOM 744 C C . ASP A 1 94 ? 0.939 6.777 -6.076 1.00 14.14 457 ASP A C 1
ATOM 745 O O . ASP A 1 94 ? 0.639 5.569 -5.947 1.00 12.49 457 ASP A O 1
ATOM 750 N N . TYR A 1 95 ? 2.218 7.198 -6.078 1.00 12.17 458 TYR A N 1
ATOM 751 C CA . TYR A 1 95 ? 3.302 6.257 -5.966 1.00 12.48 458 TYR A CA 1
ATOM 752 C C . TYR A 1 95 ? 3.690 5.884 -4.545 1.00 13.70 458 TYR A C 1
ATOM 753 O O . TYR A 1 95 ? 4.201 4.787 -4.336 1.00 14.86 458 TYR A O 1
ATOM 762 N N . GLY A 1 96 ?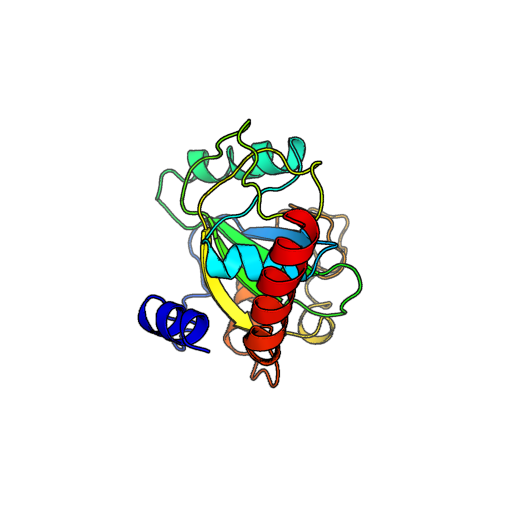 3.425 6.729 -3.575 1.00 11.60 459 GLY A N 1
ATOM 763 C CA . GLY A 1 96 ? 3.987 6.356 -2.248 1.00 15.92 459 GLY A CA 1
ATOM 764 C C . GLY A 1 96 ? 3.026 5.716 -1.260 1.00 15.18 459 GLY A C 1
ATOM 765 O O . GLY A 1 96 ? 3.418 5.071 -0.278 1.00 23.09 459 GLY A O 1
ATOM 766 N N . THR A 1 97 ? 1.764 5.927 -1.463 1.00 13.56 460 THR A N 1
ATOM 767 C CA . THR A 1 97 ? 0.825 5.728 -0.371 1.00 13.15 460 THR A CA 1
ATOM 768 C C . THR A 1 97 ? 0.685 4.223 -0.143 1.00 11.82 460 THR A C 1
ATOM 769 O O . THR A 1 97 ? 0.453 3.432 -1.100 1.00 11.89 460 THR A O 1
ATOM 773 N N . SER A 1 98 ? 0.763 3.755 1.099 1.00 8.71 461 SER A N 1
ATOM 774 C CA . SER A 1 98 ? 0.321 2.412 1.409 1.00 8.12 461 SER A CA 1
ATOM 775 C C . SER A 1 98 ? -1.202 2.391 1.621 1.00 6.90 461 SER A C 1
ATOM 776 O O . SER A 1 98 ? -1.682 3.127 2.509 1.00 7.44 461 SER A O 1
ATOM 779 N N . ALA A 1 99 ? -1.944 1.656 0.816 1.00 6.57 462 ALA A N 1
ATOM 780 C CA . ALA A 1 99 ? -3.434 1.563 0.947 1.00 6.26 462 ALA A CA 1
ATOM 781 C C . ALA A 1 99 ? -3.880 0.997 2.262 1.00 6.60 462 ALA A C 1
ATOM 782 O O . ALA A 1 99 ? -5.046 1.221 2.680 1.00 8.04 462 ALA A O 1
ATOM 784 N N . GLY A 1 100 ? -3.000 0.238 2.887 1.00 6.89 463 GLY A N 1
ATOM 785 C CA . GLY A 1 100 ? -3.308 -0.395 4.164 1.00 8.93 463 GLY A CA 1
ATOM 786 C C . GLY A 1 100 ? -4.356 -1.510 4.202 1.00 10.36 463 GLY A C 1
ATOM 787 O O . GLY A 1 100 ? -4.910 -1.770 5.308 1.00 13.98 463 GLY A O 1
ATOM 788 N N . VAL A 1 101 ? -4.673 -2.112 3.042 1.00 8.78 464 VAL A N 1
ATOM 789 C CA . VAL A 1 101 ? -5.630 -3.194 2.906 1.00 8.14 464 VAL A CA 1
ATOM 790 C C . VAL A 1 101 ? -5.061 -4.450 2.213 1.00 7.17 464 VAL A C 1
ATOM 791 O O . VAL A 1 101 ? -5.754 -5.462 2.167 1.00 9.27 464 VAL A O 1
ATOM 795 N N . TRP A 1 102 ? -3.819 -4.404 1.720 1.00 6.13 465 TRP A N 1
ATOM 796 C CA . TRP A 1 102 ? -3.321 -5.515 0.960 1.00 5.52 465 TRP A CA 1
ATOM 797 C C . TRP A 1 102 ? -2.719 -6.588 1.935 1.00 5.68 465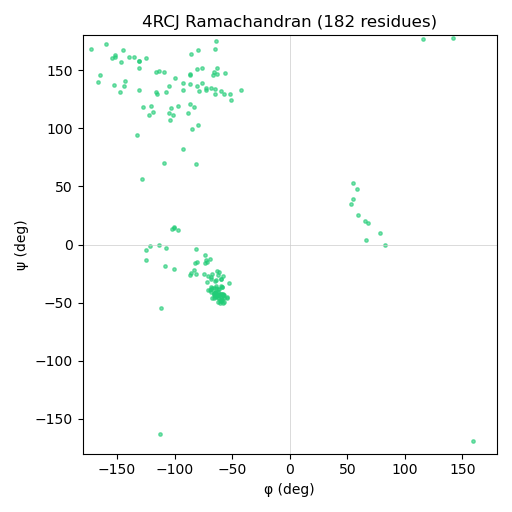 TRP A C 1
ATOM 798 O O . TRP A 1 102 ? -2.415 -6.288 3.112 1.00 6.22 465 TRP A O 1
ATOM 809 N N . SER A 1 103 ? -2.513 -7.811 1.454 1.00 5.49 466 SER A N 1
ATOM 810 C CA . SER A 1 103 ? -2.043 -8.883 2.321 1.00 6.14 466 SER A CA 1
ATOM 811 C C . SER A 1 103 ? -0.626 -8.582 2.809 1.00 7.30 466 SER A C 1
ATOM 812 O O . SER A 1 103 ? -0.329 -8.853 3.985 1.00 8.21 466 SER A O 1
ATOM 815 N N . GLN A 1 104 ? 0.178 -8.005 1.932 1.00 8.33 467 GLN A N 1
ATOM 816 C CA . GLN A 1 104 ? 1.666 -7.790 2.137 1.00 10.17 467 GLN A CA 1
ATOM 817 C C . GLN A 1 104 ? 1.984 -6.303 2.172 1.00 12.39 467 GLN A C 1
ATOM 818 O O . GLN A 1 104 ? 1.377 -5.579 1.387 1.00 10.87 467 GLN A O 1
ATOM 824 N N . ASP A 1 105 ? 3.011 -5.883 2.939 1.00 12.88 468 ASP A N 1
ATOM 825 C CA A ASP A 1 105 ? 3.437 -4.473 3.001 0.50 15.47 468 ASP A CA 1
ATOM 826 C CA B ASP A 1 105 ? 3.443 -4.468 2.981 0.50 15.64 468 ASP A CA 1
ATOM 827 C C . ASP A 1 105 ? 4.203 -3.977 1.734 1.00 13.03 468 ASP A C 1
ATOM 828 O O . ASP A 1 105 ? 4.403 -2.763 1.521 1.00 13.79 468 ASP A O 1
ATOM 837 N N . LYS A 1 106 ? 4.637 -4.921 0.893 1.00 12.57 469 LYS A N 1
ATOM 838 C CA . LYS A 1 106 ? 5.412 -4.656 -0.326 1.00 12.32 469 LYS A CA 1
ATOM 839 C C . LYS A 1 106 ? 4.684 -3.743 -1.343 1.00 9.48 469 LYS A C 1
ATOM 840 O O . LYS A 1 106 ? 5.333 -3.022 -2.155 1.00 10.17 469 LYS A O 1
ATOM 846 N N . TRP A 1 107 ? 3.337 -3.782 -1.380 1.00 8.55 470 TRP A N 1
ATOM 847 C CA . TRP A 1 107 ? 2.601 -3.054 -2.378 1.00 8.30 470 TRP A CA 1
ATOM 848 C C . TRP A 1 107 ? 2.459 -1.564 -2.025 1.00 8.39 470 TRP A C 1
ATOM 849 O O . TRP A 1 107 ? 1.670 -1.233 -1.160 1.00 10.68 470 TRP A O 1
ATOM 860 N N . LYS A 1 108 ? 3.239 -0.684 -2.652 1.00 9.51 471 LYS A N 1
ATOM 861 C CA . LYS A 1 108 ? 3.232 0.702 -2.300 1.00 8.70 471 LYS A CA 1
ATOM 862 C C . LYS A 1 108 ? 2.700 1.495 -3.516 1.00 8.18 471 LYS A C 1
ATOM 863 O O . LYS A 1 108 ? 3.126 1.242 -4.690 1.00 9.69 471 LYS A O 1
ATOM 869 N N . GLY A 1 109 ? 1.720 2.335 -3.215 1.00 6.54 472 GLY A N 1
ATOM 870 C CA . GLY A 1 109 ? 1.072 3.187 -4.165 1.00 7.48 472 GLY A CA 1
ATOM 871 C C . GLY A 1 109 ? -0.414 2.821 -4.320 1.00 7.31 472 GLY A C 1
ATOM 872 O O . GLY A 1 109 ? -0.899 1.845 -3.752 1.00 7.30 472 GLY A O 1
ATOM 873 N N . LYS A 1 110 ? -1.118 3.596 -5.125 1.00 7.40 473 LYS A N 1
ATOM 874 C CA . LYS A 1 110 ? -2.550 3.353 -5.272 1.00 8.67 473 LYS A CA 1
ATOM 875 C C . LYS A 1 110 ? -3.060 4.092 -6.493 1.00 6.96 473 LYS A C 1
ATOM 876 O O . LYS A 1 110 ? -2.584 5.229 -6.780 1.00 8.04 473 LYS A O 1
ATOM 882 N N . PHE A 1 111 ? -4.055 3.489 -7.189 1.00 6.47 474 PHE A N 1
ATOM 883 C CA . PHE A 1 111 ? -4.801 4.224 -8.204 1.00 6.11 474 PHE A CA 1
ATOM 884 C C . PHE A 1 111 ? -6.262 3.707 -8.212 1.00 6.29 474 PHE A C 1
ATOM 885 O O . PHE A 1 111 ? -6.527 2.572 -7.742 1.00 5.03 474 PHE A O 1
ATOM 893 N N . ASP A 1 112 ? -7.134 4.548 -8.691 1.00 6.60 475 ASP A N 1
ATOM 894 C CA . ASP A 1 112 ? -8.574 4.229 -8.737 1.00 7.49 475 ASP A CA 1
ATOM 895 C C . ASP A 1 112 ? -8.878 3.255 -9.867 1.00 6.59 475 ASP A C 1
ATOM 896 O O . ASP A 1 112 ? -8.359 3.402 -10.965 1.00 6.44 475 ASP A O 1
ATOM 901 N N . VAL A 1 113 ? -9.760 2.280 -9.598 1.00 6.02 476 VAL A N 1
ATOM 902 C CA . VAL A 1 113 ? -10.315 1.436 -10.656 1.00 6.62 476 VAL A CA 1
ATOM 903 C C . VAL A 1 113 ? -11.836 1.344 -10.551 1.00 7.17 476 VAL A C 1
ATOM 904 O O . VAL A 1 113 ? -12.370 1.497 -9.483 1.00 10.08 476 VAL A O 1
ATOM 908 N N . GLN A 1 114 ? -12.471 1.014 -11.673 1.00 6.71 477 GLN A N 1
ATOM 909 C CA . GLN A 1 114 ? -13.924 0.740 -11.683 1.00 8.02 477 GLN A CA 1
ATOM 910 C C . GLN A 1 114 ? -14.127 -0.683 -12.233 1.00 6.52 477 GLN A C 1
ATOM 911 O O . GLN A 1 114 ? -13.860 -0.986 -13.425 1.00 7.31 477 GLN A O 1
ATOM 921 N N . TRP A 1 115 ? -14.554 -1.571 -11.365 1.00 6.37 478 TRP A N 1
ATOM 922 C CA . TRP A 1 115 ? -14.809 -2.934 -11.825 1.00 6.40 478 TRP A CA 1
ATOM 923 C C . TRP A 1 115 ? -16.013 -2.950 -12.743 1.00 6.71 478 TRP A C 1
ATOM 924 O O . TRP A 1 115 ? -17.024 -2.445 -12.392 1.00 7.63 478 TRP A O 1
ATOM 935 N N . ILE A 1 116 ? -15.878 -3.657 -13.869 1.00 7.97 479 ILE A N 1
ATOM 936 C CA . ILE A 1 116 ? -16.920 -3.848 -14.873 1.00 8.38 479 ILE A CA 1
ATOM 937 C C . ILE A 1 116 ? -17.410 -5.320 -14.913 1.00 8.36 479 ILE A C 1
ATOM 938 O O . ILE A 1 116 ? -18.616 -5.576 -14.703 1.00 9.15 479 ILE A O 1
ATOM 943 N N . PHE A 1 117 ? -16.486 -6.243 -15.093 1.00 6.54 480 PHE A N 1
ATOM 944 C CA . PHE A 1 117 ? -16.754 -7.692 -15.068 1.00 5.87 480 PHE A CA 1
ATOM 945 C C . PHE A 1 117 ? -16.200 -8.330 -13.810 1.00 7.06 480 PHE A C 1
ATOM 946 O O . PHE A 1 117 ? -15.030 -8.128 -13.446 1.00 7.77 480 PHE A O 1
ATOM 954 N N . VAL A 1 118 ? -17.067 -9.113 -13.178 1.00 8.51 481 VAL A N 1
ATOM 955 C CA . VAL A 1 118 ? -16.751 -9.915 -12.023 1.00 8.08 481 VAL A CA 1
ATOM 956 C C . VAL A 1 118 ? -17.331 -11.290 -12.348 1.00 7.88 481 VAL A C 1
ATOM 957 O O . VAL A 1 118 ? -18.561 -11.563 -12.146 1.00 8.21 481 VAL A O 1
ATOM 961 N N . LYS A 1 119 ? -16.467 -12.132 -12.886 1.00 7.21 482 LYS A N 1
ATOM 962 C CA . LYS A 1 119 ? -16.879 -13.449 -13.449 1.00 7.87 482 LYS A CA 1
ATOM 963 C C . LYS A 1 119 ? -15.665 -14.335 -13.697 1.00 8.55 482 LYS A C 1
ATOM 964 O O . LYS A 1 119 ? -14.593 -13.833 -14.113 1.00 10.09 482 LYS A O 1
ATOM 970 N N . ASP A 1 120 ? -15.800 -15.628 -13.393 1.00 8.45 483 ASP A N 1
ATOM 971 C CA . ASP A 1 120 ? -14.696 -16.565 -13.689 1.00 9.38 483 ASP A CA 1
ATOM 972 C C . ASP A 1 120 ? -14.774 -17.104 -15.122 1.00 10.93 483 ASP A C 1
ATOM 973 O O . ASP A 1 120 ? -15.798 -17.721 -15.537 1.00 12.22 483 ASP A O 1
ATOM 978 N N . VAL A 1 121 ? -13.709 -16.834 -15.861 1.00 8.46 484 VAL A N 1
ATOM 979 C CA . VAL A 1 121 ? -13.581 -17.301 -17.259 1.00 9.62 484 VAL A CA 1
ATOM 980 C C . VAL A 1 121 ? -12.377 -18.196 -17.331 1.00 10.03 484 VAL A C 1
ATOM 981 O O . VAL A 1 121 ? -11.224 -17.765 -17.154 1.00 10.59 484 VAL A O 1
ATOM 985 N N . PRO A 1 122 ? -12.608 -19.494 -17.606 1.00 11.68 485 PRO A N 1
ATOM 986 C CA . PRO A 1 122 ? -11.461 -20.390 -17.637 1.00 11.96 485 PRO A CA 1
ATOM 987 C C . PRO A 1 122 ? -10.420 -20.083 -18.735 1.00 11.87 485 PRO A C 1
ATOM 988 O O . PRO A 1 122 ? -10.771 -19.603 -19.814 1.00 14.16 485 PRO A O 1
ATOM 992 N N . ASN A 1 123 ? -9.183 -20.356 -18.410 1.00 12.26 486 ASN A N 1
ATOM 993 C CA . ASN A 1 123 ? -8.078 -20.105 -19.381 1.00 12.40 486 ASN A CA 1
ATOM 994 C C . ASN A 1 123 ? -8.274 -20.868 -20.711 1.00 14.84 486 ASN A C 1
ATOM 995 O O . ASN A 1 123 ? -7.852 -20.381 -21.762 1.00 14.16 486 ASN A O 1
ATOM 1000 N N . ASN A 1 124 ? -8.984 -21.995 -20.671 1.00 16.10 487 ASN A N 1
ATOM 1001 C CA . ASN A 1 124 ? -9.219 -22.767 -21.910 1.00 18.47 487 ASN A CA 1
ATOM 1002 C C . ASN A 1 124 ? -10.160 -22.069 -22.900 1.00 20.49 487 ASN A C 1
ATOM 1003 O O . ASN A 1 124 ? -10.200 -22.414 -24.078 1.00 22.65 487 ASN A O 1
ATOM 1008 N N . GLN A 1 125 ? -10.862 -21.019 -22.474 1.00 16.92 488 GLN A N 1
ATOM 1009 C CA . GLN A 1 125 ? -11.632 -20.191 -23.387 1.00 16.31 488 GLN A CA 1
ATOM 1010 C C . GLN A 1 125 ? -10.779 -19.186 -24.124 1.00 14.61 488 GLN A C 1
ATOM 1011 O O . GLN A 1 125 ? -11.284 -18.548 -25.016 1.00 15.88 488 GLN A O 1
ATOM 1017 N N . LEU A 1 126 ? -9.542 -18.941 -23.662 1.00 14.87 489 LEU A N 1
ATOM 1018 C CA . LEU A 1 126 ? -8.720 -17.811 -24.088 1.00 14.82 489 LEU A CA 1
ATOM 1019 C C . LEU A 1 126 ? -7.329 -18.153 -24.627 1.00 16.69 489 LEU A C 1
ATOM 1020 O O . LEU A 1 126 ? -6.710 -17.329 -25.299 1.00 14.02 489 LEU A O 1
ATOM 1025 N N . ARG A 1 127 ? -6.858 -19.392 -24.420 1.00 17.17 490 ARG A N 1
ATOM 1026 C CA . ARG A 1 127 ? -5.460 -19.746 -24.666 1.00 17.25 490 ARG A CA 1
ATOM 1027 C C . ARG A 1 127 ? -5.154 -19.815 -26.147 1.00 17.92 490 ARG A C 1
ATOM 1028 O O . ARG A 1 127 ? -4.023 -19.767 -26.473 1.00 16.09 490 ARG A O 1
ATOM 1036 N N . HIS A 1 128 ? -6.172 -19.836 -27.003 1.00 20.73 491 HIS A N 1
ATOM 1037 C CA . HIS A 1 128 ? -5.935 -19.722 -28.468 1.00 23.22 491 HIS A CA 1
ATOM 1038 C C . HIS A 1 128 ? -5.519 -18.346 -28.958 1.00 21.23 491 HIS A C 1
ATOM 1039 O O . HIS A 1 128 ? -5.095 -18.192 -30.102 1.00 19.11 491 HIS A O 1
ATOM 1046 N N . ILE A 1 129 ? -5.694 -17.325 -28.135 1.00 17.52 492 ILE A N 1
ATOM 1047 C CA . ILE A 1 129 ? -5.288 -15.954 -28.476 1.00 18.31 492 ILE A CA 1
ATOM 1048 C C . ILE A 1 129 ? -3.832 -15.707 -28.060 1.00 17.67 492 ILE A C 1
ATOM 1049 O O . ILE A 1 129 ? -3.458 -15.824 -26.920 1.00 14.42 492 ILE A O 1
ATOM 1054 N N . ARG A 1 130 ? -2.972 -15.525 -29.046 1.00 17.32 493 ARG A N 1
ATOM 1055 C CA . ARG A 1 130 ? -1.573 -15.448 -28.800 1.00 17.09 493 ARG A CA 1
ATOM 1056 C C . ARG A 1 130 ? -1.083 -14.007 -29.019 1.00 15.13 493 ARG A C 1
ATOM 1057 O O . ARG A 1 130 ? -1.655 -13.251 -29.852 1.00 18.28 493 ARG A O 1
ATOM 1065 N N . LEU A 1 131 ? -0.048 -13.654 -28.241 1.00 15.87 494 LEU A N 1
ATOM 1066 C CA . LEU A 1 131 ? 0.437 -12.284 -28.221 1.00 16.06 494 LEU A CA 1
ATOM 1067 C C . LEU A 1 131 ? 1.791 -12.112 -29.001 1.00 14.76 494 LEU A C 1
ATOM 1068 O O . LEU A 1 131 ? 2.817 -12.605 -28.588 1.00 15.86 494 LEU A O 1
ATOM 1073 N N . GLU A 1 132 ? 1.729 -11.379 -30.104 1.00 19.81 495 GLU A N 1
ATOM 1074 C CA . GLU A 1 132 ? 2.911 -11.137 -30.972 1.00 21.69 495 GLU A CA 1
ATOM 1075 C C . GLU A 1 132 ? 4.012 -10.242 -30.297 1.00 23.27 495 GLU A C 1
ATOM 1076 O O . GLU A 1 132 ? 5.244 -10.391 -30.524 1.00 24.78 495 GLU A O 1
ATOM 1082 N N . ASN A 1 133 ? 3.580 -9.410 -29.343 1.00 22.88 496 ASN A N 1
ATOM 1083 C CA . ASN A 1 133 ? 4.535 -8.673 -28.507 1.00 20.89 496 ASN A CA 1
ATOM 1084 C C . ASN A 1 133 ? 5.109 -9.456 -27.357 1.00 20.56 496 ASN A C 1
ATOM 1085 O O . ASN A 1 133 ? 6.007 -8.948 -26.623 1.00 22.79 496 ASN A O 1
ATOM 1090 N N . ASN A 1 134 ? 4.627 -10.693 -27.170 1.00 18.14 497 ASN A N 1
ATOM 1091 C CA . ASN A 1 134 ? 5.175 -11.571 -26.191 1.00 17.98 497 ASN A CA 1
ATOM 1092 C C . ASN A 1 134 ? 5.536 -12.944 -26.786 1.00 21.09 497 ASN A C 1
ATOM 1093 O O . ASN A 1 134 ? 5.116 -13.983 -26.275 1.00 19.37 497 ASN A O 1
ATOM 1098 N N . ASP A 1 135 ? 6.371 -12.939 -27.822 1.00 22.59 498 ASP A N 1
ATOM 1099 C CA . ASP A 1 135 ? 6.955 -14.194 -28.383 1.00 22.51 498 ASP A CA 1
ATOM 1100 C C . ASP A 1 135 ? 5.892 -15.274 -28.761 1.00 19.46 498 ASP A C 1
ATOM 1101 O O . ASP A 1 135 ? 6.122 -16.502 -28.650 1.00 20.37 498 ASP A O 1
ATOM 1106 N N . ASN A 1 136 ? 4.745 -14.809 -29.223 1.00 17.65 499 ASN A N 1
ATOM 1107 C CA . ASN A 1 136 ? 3.592 -15.645 -29.621 1.00 21.63 499 ASN A CA 1
ATOM 1108 C C . ASN A 1 136 ? 3.054 -16.524 -28.493 1.00 20.38 499 ASN A C 1
ATOM 1109 O O . ASN A 1 136 ? 2.464 -17.552 -28.755 1.00 20.62 499 ASN A O 1
ATOM 1114 N N . LYS A 1 137 ? 3.258 -16.139 -27.246 1.00 19.31 500 LYS A N 1
ATOM 1115 C CA . LYS A 1 137 ? 2.706 -16.911 -26.139 1.00 17.46 500 LYS A CA 1
ATOM 1116 C C . LYS A 1 137 ? 1.202 -16.646 -26.010 1.00 17.86 500 LYS A C 1
ATOM 1117 O O . LYS A 1 137 ? 0.716 -15.580 -26.355 1.00 14.80 500 LYS A O 1
ATOM 1123 N N . PRO A 1 138 ? 0.466 -17.628 -25.486 1.00 13.82 501 PRO A N 1
ATOM 1124 C CA . PRO A 1 138 ? -0.968 -17.371 -25.240 1.00 14.60 501 PRO A CA 1
ATOM 1125 C C . PRO A 1 138 ? -1.150 -16.259 -24.196 1.00 11.79 501 PRO A C 1
ATOM 1126 O O . PRO A 1 138 ? -0.328 -16.107 -23.290 1.00 12.48 501 PRO A O 1
ATOM 1130 N N . VAL A 1 139 ? -2.280 -15.577 -24.343 1.00 11.79 502 VAL A N 1
ATOM 1131 C CA . VAL A 1 139 ? -2.609 -14.441 -23.439 1.00 11.65 502 VAL A CA 1
ATOM 1132 C C . VAL A 1 139 ? -2.750 -14.912 -22.016 1.00 11.50 502 VAL A C 1
ATOM 1133 O O . VAL A 1 139 ? -2.497 -14.140 -21.084 1.00 11.74 502 VAL A O 1
ATOM 1137 N N . THR A 1 140 ? -3.103 -16.166 -21.836 1.00 11.18 503 THR A N 1
ATOM 1138 C CA . THR A 1 140 ? -3.262 -16.794 -20.537 1.00 11.30 503 THR A CA 1
ATOM 1139 C C . THR A 1 140 ? -1.897 -17.089 -19.807 1.00 13.93 503 THR A C 1
ATOM 1140 O O . THR A 1 140 ? -1.898 -17.492 -18.643 1.00 17.76 503 THR A O 1
ATOM 1144 N N . ASN A 1 141 ? -0.753 -16.920 -20.501 1.00 11.89 504 ASN A N 1
ATOM 1145 C CA A ASN A 1 141 ? 0.603 -17.138 -19.940 0.60 15.27 504 ASN A CA 1
ATOM 1146 C CA B ASN A 1 141 ? 0.609 -17.137 -19.939 0.40 14.22 504 ASN A CA 1
ATOM 1147 C C . ASN A 1 141 ? 1.418 -15.840 -19.687 1.00 17.18 504 ASN A C 1
ATOM 1148 O O . ASN A 1 141 ? 2.707 -15.826 -19.658 1.00 21.81 504 ASN A O 1
ATOM 1157 N N . SER A 1 142 ? 0.694 -14.773 -19.431 1.00 13.40 505 SER A N 1
ATOM 1158 C CA . SER A 1 142 ? 1.212 -13.456 -19.250 1.00 12.21 505 SER A CA 1
ATOM 1159 C C . SER A 1 142 ? 1.631 -13.202 -17.803 1.00 13.03 505 SER A C 1
ATOM 1160 O O . SER A 1 142 ? 1.008 -13.721 -16.849 1.00 13.42 505 SER A O 1
ATOM 1163 N N . ARG A 1 143 ? 2.686 -12.414 -17.672 1.00 10.66 506 ARG A N 1
ATOM 1164 C CA . ARG A 1 143 ? 3.115 -11.791 -16.400 1.00 11.22 506 ARG A CA 1
ATOM 1165 C C . ARG A 1 143 ? 2.268 -10.572 -16.107 1.00 9.74 506 ARG A C 1
ATOM 1166 O O . ARG A 1 143 ? 1.648 -9.973 -16.971 1.00 8.45 506 ARG A O 1
ATOM 1174 N N . ASP A 1 144 ? 2.381 -10.100 -14.881 1.00 8.79 507 ASP A N 1
ATOM 1175 C CA . ASP A 1 144 ? 1.793 -8.829 -14.474 1.00 9.49 507 ASP A CA 1
ATOM 1176 C C . ASP A 1 144 ? 2.164 -7.650 -15.399 1.00 9.22 507 ASP A C 1
ATOM 1177 O O . ASP A 1 144 ? 3.347 -7.453 -15.700 1.00 11.10 507 ASP A O 1
ATOM 1182 N N . THR A 1 145 ? 1.120 -6.927 -15.812 1.00 8.42 508 THR A N 1
ATOM 1183 C CA . THR A 1 145 ? 1.116 -5.702 -16.660 1.00 9.91 508 THR A CA 1
ATOM 1184 C C . THR A 1 145 ? 1.594 -5.967 -18.056 1.00 9.23 508 THR A C 1
ATOM 1185 O O . THR A 1 145 ? 1.958 -5.002 -18.775 1.00 11.08 508 THR A O 1
ATOM 1189 N N . GLN A 1 146 ? 1.543 -7.216 -18.468 1.00 8.26 509 GLN A N 1
ATOM 1190 C CA . GLN A 1 146 ? 1.705 -7.476 -19.913 1.00 8.65 509 GLN A CA 1
ATOM 1191 C C . GLN A 1 146 ? 0.673 -6.717 -20.704 1.00 9.22 509 GLN A C 1
ATOM 1192 O O . GLN A 1 146 ? -0.548 -6.864 -20.443 1.00 8.71 509 GLN A O 1
ATOM 1198 N N . GLU A 1 147 ? 1.120 -5.967 -21.750 1.00 9.45 510 GLU A N 1
ATOM 1199 C CA . GLU A 1 147 ? 0.182 -5.295 -22.613 1.00 9.46 510 GLU A CA 1
ATOM 1200 C C . GLU A 1 147 ? -0.414 -6.222 -23.664 1.00 9.90 510 GLU A C 1
ATOM 1201 O O . GLU A 1 147 ? 0.326 -7.019 -24.206 1.00 11.66 510 GLU A O 1
ATOM 1207 N N . VAL A 1 148 ? -1.708 -6.139 -23.883 1.00 10.11 511 VAL A N 1
ATOM 1208 C CA . VAL A 1 148 ? -2.392 -6.913 -24.943 1.00 10.57 511 VAL A CA 1
ATOM 1209 C C . VAL A 1 148 ? -2.675 -5.973 -26.123 1.00 13.35 511 VAL A C 1
ATOM 1210 O O . VAL A 1 148 ? -3.460 -5.022 -25.993 1.00 12.91 511 VAL A O 1
ATOM 1214 N N . PRO A 1 149 ? -2.072 -6.296 -27.278 1.00 14.31 512 PRO A N 1
ATOM 1215 C CA . PRO A 1 149 ? -2.332 -5.438 -28.436 1.00 17.31 512 PRO A CA 1
ATOM 1216 C C . PRO A 1 149 ? -3.836 -5.300 -28.769 1.00 18.97 512 PRO A C 1
ATOM 1217 O O . PRO A 1 149 ? -4.574 -6.243 -28.537 1.00 17.31 512 PRO A O 1
ATOM 1221 N N . LEU A 1 150 ? -4.281 -4.150 -29.299 1.00 20.18 513 LEU A N 1
ATOM 1222 C CA . LEU A 1 150 ? -5.697 -3.811 -29.357 1.00 21.91 513 LEU A CA 1
ATOM 1223 C C . LEU A 1 150 ? -6.546 -4.863 -30.098 1.00 19.86 513 LEU A C 1
ATOM 1224 O O . LEU A 1 150 ? -7.630 -5.201 -29.619 1.00 18.09 513 LEU A O 1
ATOM 1229 N N . GLU A 1 151 ? -6.056 -5.364 -31.240 1.00 23.52 514 GLU A N 1
ATOM 1230 C CA . GLU A 1 151 ? -6.839 -6.381 -32.022 1.00 21.59 514 GLU A CA 1
ATOM 1231 C C . GLU A 1 151 ? -7.070 -7.667 -31.239 1.00 18.38 514 GLU A C 1
ATOM 1232 O O . GLU A 1 151 ? -8.197 -8.154 -31.205 1.00 19.64 514 GLU A O 1
ATOM 1238 N N . LYS A 1 152 ? -6.018 -8.108 -30.566 1.00 16.27 515 LYS A N 1
ATOM 1239 C CA . LYS A 1 152 ? -6.097 -9.270 -29.648 1.00 17.25 515 LYS A CA 1
ATOM 1240 C C . LYS A 1 152 ? -6.946 -8.970 -28.400 1.00 15.24 515 LYS A C 1
ATOM 1241 O O . LYS A 1 152 ? -7.701 -9.806 -27.944 1.00 13.67 515 LYS A O 1
ATOM 1247 N N . ALA A 1 153 ? -6.802 -7.769 -27.842 1.00 16.43 516 ALA A N 1
ATOM 1248 C CA . ALA A 1 153 ? -7.679 -7.371 -26.731 1.00 12.87 516 ALA A CA 1
ATOM 1249 C C . ALA A 1 153 ? -9.173 -7.367 -27.071 1.00 12.33 516 ALA A C 1
ATOM 1250 O O . ALA A 1 153 ? -9.966 -7.712 -26.246 1.00 13.63 516 ALA A O 1
ATOM 1252 N N . LYS A 1 154 ? -9.556 -6.998 -28.283 1.00 14.37 517 LYS A N 1
ATOM 1253 C CA . LYS A 1 154 ? -10.987 -7.003 -28.672 1.00 16.66 517 LYS A CA 1
ATOM 1254 C C . LYS A 1 154 ? -11.549 -8.447 -28.606 1.00 14.88 517 LYS A C 1
ATOM 1255 O O . LYS A 1 154 ? -12.674 -8.652 -28.167 1.00 14.49 517 LYS A O 1
ATOM 1261 N N . GLN A 1 155 ? -10.751 -9.407 -29.068 1.00 16.01 518 GLN A N 1
ATOM 1262 C CA . GLN A 1 155 ? -11.134 -10.833 -29.078 1.00 17.80 518 GLN A CA 1
ATOM 1263 C C . GLN A 1 155 ? -11.266 -11.359 -27.683 1.00 17.67 518 GLN A C 1
ATOM 1264 O O . GLN A 1 155 ? -12.223 -12.106 -27.398 1.00 14.26 518 GLN A O 1
ATOM 1270 N N . VAL A 1 156 ? -10.294 -10.974 -26.838 1.00 13.90 519 VAL A N 1
ATOM 1271 C CA . VAL A 1 156 ? -10.323 -11.335 -25.418 1.00 11.99 519 VAL A CA 1
ATOM 1272 C C . VAL A 1 156 ? -11.572 -10.767 -24.717 1.00 10.68 519 VAL A C 1
ATOM 1273 O O . VAL A 1 156 ? -12.261 -11.483 -24.003 1.00 10.38 519 VAL A O 1
ATOM 1277 N N . LEU A 1 157 ? -11.835 -9.474 -24.892 1.00 10.44 520 LEU A N 1
ATOM 1278 C CA . LEU A 1 157 ? -12.974 -8.823 -24.289 1.00 12.23 520 LEU A CA 1
ATOM 1279 C C . LEU A 1 157 ? -14.263 -9.391 -24.809 1.00 12.68 520 LEU A C 1
ATOM 1280 O O . LEU A 1 157 ? -15.220 -9.530 -24.044 1.00 12.45 520 LEU A O 1
ATOM 1285 N N . LYS A 1 158 ? -14.315 -9.767 -26.084 1.00 11.83 521 LYS A N 1
ATOM 1286 C CA . LYS A 1 158 ? -15.570 -10.378 -26.608 1.00 13.13 521 LYS A CA 1
ATOM 1287 C C . LYS A 1 158 ? -15.932 -11.690 -25.843 1.00 10.52 521 LYS A C 1
ATOM 1288 O O . LYS A 1 158 ? -17.100 -11.922 -25.458 1.00 12.46 521 LYS A O 1
ATOM 1294 N N . ILE A 1 159 ? -14.892 -12.486 -25.613 1.00 10.37 522 ILE A N 1
ATOM 1295 C CA . ILE A 1 159 ? -15.006 -13.772 -24.942 1.00 11.01 522 ILE A CA 1
ATOM 1296 C C . ILE A 1 159 ? -15.388 -13.569 -23.493 1.00 10.31 522 ILE A C 1
ATOM 1297 O O . ILE A 1 159 ? -16.231 -14.304 -22.994 1.00 10.62 522 ILE A O 1
ATOM 1302 N N . ILE A 1 160 ? -14.730 -12.634 -22.826 1.00 10.68 523 ILE A N 1
ATOM 1303 C CA . ILE A 1 160 ? -15.021 -12.430 -21.397 1.00 10.30 523 ILE A CA 1
ATOM 1304 C C . ILE A 1 160 ? -16.442 -11.916 -21.233 1.00 11.17 523 ILE A C 1
ATOM 1305 O O . ILE A 1 160 ? -17.138 -12.377 -20.382 1.00 10.14 523 ILE A O 1
ATOM 1310 N N . SER A 1 161 ? -16.885 -10.973 -22.075 1.00 10.85 524 SER A N 1
ATOM 1311 C CA . SER A 1 161 ? -18.231 -10.459 -21.978 1.00 12.79 524 SER A CA 1
ATOM 1312 C C . SER A 1 161 ? -19.290 -11.551 -22.213 1.00 12.97 524 SER A C 1
ATOM 1313 O O . SER A 1 161 ? -20.280 -11.686 -21.473 1.00 16.00 524 SER A O 1
ATOM 1316 N N . SER A 1 162 ? -19.089 -12.356 -23.253 1.00 14.29 525 SER A N 1
ATOM 1317 C CA . SER A 1 162 ? -20.165 -13.291 -23.675 1.00 16.36 525 SER A CA 1
ATOM 1318 C C . SER A 1 162 ? -20.179 -14.580 -22.840 1.00 13.64 525 SER A C 1
ATOM 1319 O O . SER A 1 162 ? -21.154 -15.297 -22.829 1.00 16.80 525 SER A O 1
ATOM 1322 N N . TYR A 1 163 ? -19.116 -14.879 -22.114 1.00 10.53 526 TYR A N 1
ATOM 1323 C CA . TYR A 1 163 ? -19.015 -16.207 -21.453 1.00 11.97 526 TYR A CA 1
ATOM 1324 C C . TYR A 1 163 ? -20.076 -16.371 -20.408 1.00 11.76 526 TYR A C 1
ATOM 1325 O O . TYR A 1 163 ? -20.276 -15.438 -19.559 1.00 12.12 526 TYR A O 1
ATOM 1334 N N . LYS A 1 164 ? -20.754 -17.520 -20.391 1.00 14.05 527 LYS A N 1
ATOM 1335 C CA . LYS A 1 164 ? -21.880 -17.739 -19.488 1.00 16.19 527 LYS A CA 1
ATOM 1336 C C . LYS A 1 164 ? -21.261 -18.400 -18.221 1.00 15.70 527 LYS A C 1
ATOM 1337 O O . LYS A 1 164 ? -21.226 -19.592 -18.065 1.00 17.74 527 LYS A O 1
ATOM 1340 N N . HIS A 1 165 ? -20.712 -17.555 -17.345 1.00 12.91 528 HIS A N 1
ATOM 1341 C CA . HIS A 1 165 ? -20.058 -18.001 -16.133 1.00 11.68 528 HIS A CA 1
ATOM 1342 C C . HIS A 1 165 ? -21.018 -18.650 -15.146 1.00 12.23 528 HIS A C 1
ATOM 1343 O O . HIS A 1 165 ? -22.193 -18.296 -15.059 1.00 14.37 528 HIS A O 1
ATOM 1350 N N . THR A 1 166 ? -20.453 -19.589 -14.416 1.00 11.72 529 THR A N 1
ATOM 1351 C CA . THR A 1 166 ? -21.137 -20.291 -13.325 1.00 13.93 529 THR A CA 1
ATOM 1352 C C . THR A 1 166 ? -20.648 -19.903 -11.926 1.00 13.57 529 THR A C 1
ATOM 1353 O O . THR A 1 166 ? -21.343 -20.221 -10.935 1.00 15.12 529 THR A O 1
ATOM 1357 N N . THR A 1 167 ? -19.464 -19.311 -11.835 1.00 12.28 530 THR A N 1
ATOM 1358 C CA . THR A 1 167 ? -18.894 -18.815 -10.576 1.00 13.57 530 THR A CA 1
ATOM 1359 C C . THR A 1 167 ? -18.267 -17.403 -10.682 1.00 12.51 530 THR A C 1
ATOM 1360 O O . THR A 1 167 ? -17.948 -16.928 -11.765 1.00 9.67 530 THR A O 1
ATOM 1364 N N . SER A 1 168 ? -18.076 -16.739 -9.542 1.00 10.04 531 SER A N 1
ATOM 1365 C CA . SER A 1 168 ? -17.307 -15.548 -9.472 1.00 9.52 531 SER A CA 1
ATOM 1366 C C . SER A 1 168 ? -16.879 -15.348 -8.026 1.00 9.21 531 SER A C 1
ATOM 1367 O O . SER A 1 168 ? -17.318 -16.073 -7.078 1.00 7.97 531 SER A O 1
ATOM 1370 N N . ILE A 1 169 ? -16.023 -14.363 -7.866 1.00 8.97 532 ILE A N 1
ATOM 1371 C CA . ILE A 1 169 ? -15.554 -14.029 -6.497 1.00 9.39 532 ILE A CA 1
ATOM 1372 C C . ILE A 1 169 ? -16.688 -13.553 -5.587 1.00 10.81 532 ILE A C 1
ATOM 1373 O O . ILE A 1 169 ? -16.614 -13.764 -4.389 1.00 9.15 532 ILE A O 1
ATOM 1378 N N . PHE A 1 170 ? -17.790 -13.050 -6.157 1.00 10.51 533 PHE A N 1
ATOM 1379 C CA . PHE A 1 170 ? -18.935 -12.774 -5.316 1.00 9.67 533 PHE A CA 1
ATOM 1380 C C . PHE A 1 170 ? -19.498 -13.981 -4.578 1.00 9.64 533 PHE A C 1
ATOM 1381 O O . PHE A 1 170 ? -20.101 -13.795 -3.503 1.00 9.87 533 PHE A O 1
ATOM 1389 N N . ASP A 1 171 ? -19.364 -15.168 -5.138 1.00 8.58 534 ASP A N 1
ATOM 1390 C CA . ASP A 1 171 ? -19.831 -16.347 -4.403 1.00 10.46 534 ASP A CA 1
ATOM 1391 C C . ASP A 1 171 ? -19.236 -16.403 -3.011 1.00 10.96 534 ASP A C 1
ATOM 1392 O O . ASP A 1 171 ? -19.868 -16.973 -2.102 1.00 10.77 534 ASP A O 1
ATOM 1397 N N . ASP A 1 172 ? -17.994 -15.927 -2.852 1.00 11.03 535 ASP A N 1
ATOM 1398 C CA . ASP A 1 172 ? -17.265 -15.990 -1.586 1.00 11.88 535 ASP A CA 1
ATOM 1399 C C . ASP A 1 172 ? -17.223 -14.676 -0.827 1.00 11.45 535 ASP A C 1
ATOM 1400 O O . ASP A 1 172 ? -16.462 -14.524 0.116 1.00 9.87 535 ASP A O 1
ATOM 1405 N N . PHE A 1 173 ? -18.052 -13.714 -1.214 1.00 9.65 536 PHE A N 1
ATOM 1406 C CA . PHE A 1 173 ? -17.939 -12.382 -0.591 1.00 10.33 536 PHE A CA 1
ATOM 1407 C C . PHE A 1 173 ? -18.091 -12.358 0.924 1.00 9.37 536 PHE A C 1
ATOM 1408 O O . PHE A 1 173 ? -17.357 -11.676 1.624 1.00 9.10 536 PHE A O 1
ATOM 1416 N N . ALA A 1 174 ? -19.062 -13.094 1.425 1.00 11.88 537 ALA A N 1
ATOM 1417 C CA . ALA A 1 174 ? -19.239 -13.194 2.878 1.00 12.59 537 ALA A CA 1
ATOM 1418 C C . ALA A 1 174 ? -17.998 -13.748 3.603 1.00 11.19 537 ALA A C 1
ATOM 1419 O O . ALA A 1 174 ? -17.701 -13.396 4.738 1.00 11.92 537 ALA A O 1
ATOM 1421 N N . HIS A 1 175 ? -17.326 -14.694 2.967 1.00 9.93 538 HIS A N 1
ATOM 1422 C CA . HIS A 1 175 ? -16.142 -15.283 3.520 1.00 10.84 538 HIS A CA 1
ATOM 1423 C C . HIS A 1 175 ? -15.022 -14.274 3.646 1.00 8.83 538 HIS A C 1
ATOM 1424 O O . HIS A 1 175 ? -14.350 -14.212 4.698 1.00 8.92 538 HIS A O 1
ATOM 1431 N N . TYR A 1 176 ? -14.816 -13.471 2.596 1.00 8.17 539 TYR A N 1
ATOM 1432 C CA . TYR A 1 176 ? -13.795 -12.433 2.652 1.00 7.55 539 TYR A CA 1
ATOM 1433 C C . TYR A 1 176 ? -14.139 -11.423 3.761 1.00 7.87 539 TYR A C 1
ATOM 1434 O O . TYR A 1 176 ? -13.277 -10.988 4.484 1.00 8.39 539 TYR A O 1
ATOM 1443 N N . GLU A 1 177 ? -15.417 -11.022 3.856 1.00 7.22 540 GLU A N 1
ATOM 1444 C CA . GLU A 1 177 ? -15.779 -9.992 4.843 1.00 7.95 540 GLU A CA 1
ATOM 1445 C C . GLU A 1 177 ? -15.552 -10.508 6.263 1.00 8.03 540 GLU A C 1
ATOM 1446 O O . GLU A 1 177 ? -15.052 -9.785 7.119 1.00 7.77 540 GLU A O 1
ATOM 1452 N N . LYS A 1 178 ? -15.951 -11.737 6.516 1.00 7.74 541 LYS A N 1
ATOM 1453 C CA . LYS A 1 178 ? -15.816 -12.335 7.866 1.00 8.78 541 LYS A CA 1
ATOM 1454 C C . LYS A 1 178 ? -14.358 -12.473 8.271 1.00 7.88 541 LYS A C 1
ATOM 1455 O O . LYS A 1 178 ? -13.955 -12.114 9.376 1.00 7.70 541 LYS A O 1
ATOM 1461 N N . ARG A 1 179 ? -13.553 -12.935 7.328 1.00 6.56 542 ARG A N 1
ATOM 1462 C CA . ARG A 1 179 ? -12.085 -13.048 7.566 1.00 6.56 542 ARG A CA 1
ATOM 1463 C C . ARG A 1 179 ? -11.439 -11.696 7.786 1.00 6.44 542 ARG A C 1
ATOM 1464 O O . ARG A 1 179 ? -10.579 -11.569 8.642 1.00 8.58 542 ARG A O 1
ATOM 1472 N N . GLN A 1 180 ? -11.793 -10.699 6.996 1.00 6.58 543 GLN A N 1
ATOM 1473 C CA . GLN A 1 180 ? -11.257 -9.349 7.153 1.00 8.53 543 GLN A CA 1
ATOM 1474 C C . GLN A 1 180 ? -11.597 -8.831 8.515 1.00 8.95 543 GLN A C 1
ATOM 1475 O O . GLN A 1 180 ? -10.692 -8.297 9.205 1.00 7.50 543 GLN A O 1
ATOM 1481 N N . GLU A 1 181 ? -12.842 -9.027 8.942 1.00 8.80 544 GLU A N 1
ATOM 1482 C CA . GLU A 1 181 ? -13.232 -8.549 10.258 1.00 11.88 544 GLU A CA 1
ATOM 1483 C C . GLU A 1 181 ? -12.511 -9.281 11.410 1.00 10.43 544 GLU A C 1
ATOM 1484 O O . GLU A 1 181 ? -12.034 -8.645 12.415 1.00 11.01 544 GLU A O 1
ATOM 1490 N N . GLU A 1 182 ? -12.454 -10.600 11.338 1.00 9.79 545 GLU A N 1
ATOM 1491 C CA . GLU A 1 182 ? -11.873 -11.410 12.418 1.00 9.83 545 GLU A CA 1
ATOM 1492 C C . GLU A 1 182 ? -10.347 -11.214 12.558 1.00 10.10 545 GLU A C 1
ATOM 1493 O O . GLU A 1 182 ? -9.792 -11.284 13.658 1.00 9.50 545 GLU A O 1
ATOM 1499 N N . GLU A 1 183 ? -9.661 -11.080 11.429 1.00 8.25 546 GLU A N 1
ATOM 1500 C CA . GLU A 1 183 ? -8.214 -10.870 11.416 1.00 7.75 546 GLU A CA 1
ATOM 1501 C C . GLU A 1 183 ? -7.866 -9.523 12.045 1.00 9.90 546 GLU A C 1
ATOM 1502 O O . GLU A 1 183 ? -6.880 -9.415 12.791 1.00 10.63 546 GLU A O 1
ATOM 1508 N N . GLU A 1 184 ? -8.669 -8.517 11.705 1.00 9.97 547 GLU A N 1
ATOM 1509 C CA . GLU A 1 184 ? -8.527 -7.164 12.339 1.00 12.37 547 GLU A CA 1
ATOM 1510 C C . GLU A 1 184 ? 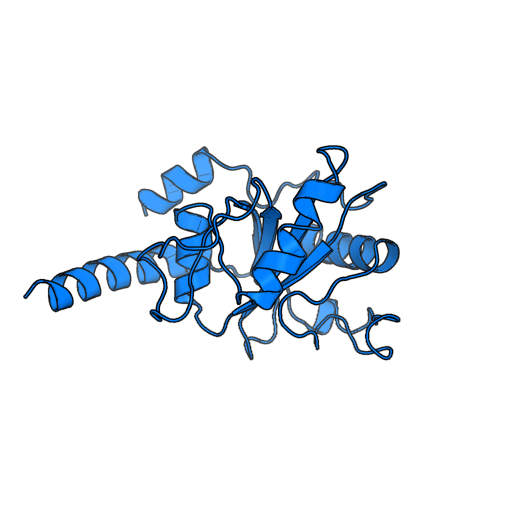-8.659 -7.265 13.845 1.00 12.73 547 GLU A C 1
ATOM 1511 O O . GLU A 1 184 ? -7.827 -6.686 14.541 1.00 12.74 547 GLU A O 1
ATOM 1514 N N . VAL A 1 185 ? -9.653 -7.984 14.375 1.00 11.64 548 VAL A N 1
ATOM 1515 C CA . VAL A 1 185 ? -9.719 -8.219 15.817 1.00 14.57 548 VAL A CA 1
ATOM 1516 C C . VAL A 1 185 ? -8.433 -8.835 16.399 1.00 13.61 548 VAL A C 1
ATOM 1517 O O . VAL A 1 185 ? -7.925 -8.363 17.433 1.00 14.49 548 VAL A O 1
ATOM 1521 N N . VAL A 1 186 ? -7.900 -9.864 15.737 1.00 10.54 549 VAL A N 1
ATOM 1522 C CA . VAL A 1 186 ? -6.667 -10.483 16.217 1.00 14.33 549 VAL A CA 1
ATOM 1523 C C . VAL A 1 186 ? -5.512 -9.481 16.299 1.00 15.68 549 VAL A C 1
ATOM 1524 O O . VAL A 1 186 ? -4.741 -9.486 17.318 1.00 17.05 549 VAL A O 1
ATOM 1528 N N . ARG A 1 187 ? -5.378 -8.629 15.285 1.00 15.74 550 ARG A N 1
ATOM 1529 C CA . ARG A 1 187 ? -4.337 -7.623 15.223 1.00 18.25 550 ARG A CA 1
ATOM 1530 C C . ARG A 1 187 ? -4.476 -6.585 16.307 1.00 22.48 550 ARG A C 1
ATOM 1531 O O . ARG A 1 187 ? -3.473 -6.124 16.789 1.00 25.64 550 ARG A O 1
ATOM 1539 N N . LYS A 1 188 ? -5.694 -6.286 16.723 1.00 21.22 551 LYS A N 1
ATOM 1540 C CA . LYS A 1 188 ? -5.965 -5.256 17.754 1.00 25.56 551 LYS A CA 1
ATOM 1541 C C . LYS A 1 188 ? -6.134 -5.846 19.164 1.00 32.01 551 LYS A C 1
ATOM 1542 O O . LYS A 1 188 ? -6.563 -5.133 20.061 1.00 42.89 551 LYS A O 1
ATOM 1545 N N . GLU A 1 189 ? -5.791 -7.114 19.374 1.00 37.82 552 GLU A N 1
ATOM 1546 C CA . GLU A 1 189 ? -5.835 -7.745 20.714 1.00 42.44 552 GLU A CA 1
ATOM 1547 C C . GLU A 1 189 ? -4.466 -7.655 21.417 1.00 50.33 552 GLU A C 1
ATOM 1548 O O . GLU A 1 189 ? -4.117 -6.649 22.044 1.00 44.83 552 GLU A O 1
#

GO terms:
  GO:0000932 P-body (C, IDA)
  GO:0005737 cytoplasm (C, IDA)
  GO:0010494 cytoplasmic stress granule (C, IDA)
  GO:0043488 regulation of mRNA stability (P, IDA)
  GO:0045948 positive regulation of translational initiation (P, IDA)
  GO:0043022 ribosome binding (F, IDA)
  GO:0034063 stress granule assembly (P, IDA)
  GO:0061157 mRNA destabilization (P, IDA)
  GO:0070925 organelle assembly (P, IDA)
  GO:1990247 N6-methyladenosine-containing RNA reader activity (F, IDA)
  GO:0045727 positive regulation of translation (P, IMP)
  GO:0005515 protein binding (F, IPI)
  GO:0003723 RNA binding (F, HDA)

Radius of gyration: 16.24 Å; Cα contacts (8 Å, |Δi|>4): 329; chains: 1; bounding box: 34×34×53 Å

Sequence (188 aa):
HPVLEKLKAAHSYNPKEFEWNLKSGRRVFIIKSYSEDDIHRSIKYSIWCSTEHGNKRLDSSAFRCMSSKGPVYLLFSVNGSGHFCGVAEMKSPVDYGTSAGVWSQDDKWKGKFDVQWIFVKDVPNNQLRHIRLENNDNKPVTNNSRDTQEVPLEKAKQVLKIISSYKHTTSIFDDFAHYEKRQEEEEVVRKE

Solvent-accessible surface area: 9818 Å² total; per-residue (Å²): 80,88,42,26,98,151,18,104,94,80,38,94,36,50,38,210,100,27,109,84,70,7,117,51,13,74,1,2,0,0,44,11,122,15,100,25,8,1,2,19,0,4,45,92,30,14,12,6,4,59,101,124,1,0,108,89,0,10,62,1,54,142,95,27,92,106,83,20,24,3,18,0,0,0,2,17,77,87,38,42,52,4,7,1,0,0,38,2,108,21,58,13,58,79,61,59,70,24,68,34,30,73,74,132,118,42,104,0,70,4,70,4,60,6,25,2,1,7,24,0,40,35,110,69,0,127,125,3,96,0,116,82,28,129,88,96,11,0,19,92,10,203,50,5,31,44,2,30,55,115,50,0,28,81,1,0,104,38,1,25,81,60,114,68,128,65,12,21,38,96,61,6,53,114,19,5,120,102,36,104,91,65,56,104,116,175,102,124

Nearest PDB structures (foldseek):
  4rcj-assembly1_A  TM=1.005E+00  e=3.138E-40  Homo sapiens
  7yz8-assembly2_B  TM=9.637E-01  e=2.181E-36  Homo sapiens
  8bs6-assembly1_A  TM=9.836E-01  e=2.449E-35  Homo sapiens
  6zot-assembly1_B  TM=9.899E-01  e=5.902E-34  Homo sapiens
  4wqn-assembly2_B  TM=9.855E-01  e=1.868E-28  Homo sapiens

Foldseek 3Di:
DVLVVVLVVVAPALDLPDDLPDPDEWEWEAEAQDPLQVLVCSSVQKDFDALVLLVVVLCRVVVCVPVGWYKYFYDYPPPQWTFFMKTFDFHKAFADQPPRDPDSNGGIMGGIGTHYGATDGCVLFQVQFAPVVVRGTPSPDDGGHIHPSVSSSVVSVSRSPPPGDDGCVVCSVVSVVCSVVVVVVVVD

B-factor: mean 14.67, std 7.9, range [4.0, 58.76]

Organism: Homo sapiens (NCBI:txid9606)

CATH classification: 3.10.590.10

Secondary structure (DSSP, 8-state):
-HHHHHHHHHS--S-TT---S-SS-EEEEEEES-HHHHHHHHHHTEE---HHHHHHHHHHHHHHTTSS-EEEEEEETTSSEEEEEEEE-S--BSS---S-SSSTT---BEEEEEEEEEEEEGGGTTT-EEGGGTTEEGGGPPTTPEEPHHHHHHHHHHHHH---S--GGGGHHHHHHHHHHHHHHHT-

InterPro domains:
  IPR007275 YTH domain [PF04146] (390-523)
  IPR007275 YTH domain [PS50882] (389-523)
  IPR007275 YTH domain [cd21134] (390-523)
  IPR045168 YTH domain containing protein [PTHR12357] (74-555)